Protein AF-A0A9P5ZFC4-F1 (afdb_monomer)

Sequence (197 aa):
MIPSLPQSATPWAADIQNVYQTLNDIYNRANNALTFNAMDAFRMQYHYNNVLQDAIPLLDAVEQHTKAGEVQLIAWLEEVVNSYKLLICQLQDAAATTTGKHSDTAHVQNVEPVTTQHSHRPGRPCKHIDHAFLEEAMKPGRNITIATLARQLGVDRKTIYNYLKKYNLSKEFTAISDEDLDHLVHDFRTKYPESGI

Mean predicted aligned error: 12.99 Å

pLDDT: mean 90.55, std 10.92, range [45.75, 98.19]

Radius of gyration: 29.74 Å; Cα contacts (8 Å, |Δi|>4): 139; chains: 1; bounding box: 57×55×81 Å

Organism: Pleurotus eryngii (NCBI:txid5323)

Solvent-accessible surface area (backbone atoms only — not comparable to full-atom values): 11916 Å² total; per-residue (Å²): 130,75,77,76,84,76,92,58,99,58,83,76,55,69,66,60,55,51,50,50,51,52,46,49,52,54,50,50,55,43,51,47,56,68,67,50,80,78,74,48,35,68,59,30,50,50,42,43,49,47,44,60,67,55,45,49,57,51,51,53,52,51,58,73,70,53,56,96,83,46,60,67,58,55,56,48,49,53,53,39,50,53,49,49,53,53,51,47,52,52,31,50,52,51,24,36,42,60,65,49,77,72,54,66,68,91,76,54,76,82,73,73,53,63,44,78,47,75,81,91,57,97,73,82,66,45,80,42,68,45,63,70,56,53,51,63,56,48,36,80,90,51,90,66,49,65,67,58,51,19,63,75,69,72,48,57,56,66,58,51,51,52,50,30,61,73,70,71,56,69,84,65,74,81,85,71,47,73,68,57,49,51,49,53,53,50,55,48,44,71,76,38,76,84,58,93,122

Structure (mmCIF, N/CA/C/O backbone):
data_AF-A0A9P5ZFC4-F1
#
_entry.id   AF-A0A9P5ZFC4-F1
#
loop_
_atom_site.group_PDB
_atom_site.id
_atom_site.type_symbol
_atom_site.label_atom_id
_atom_site.label_alt_id
_atom_site.label_comp_id
_atom_site.label_asym_id
_atom_site.label_entity_id
_atom_site.label_seq_id
_atom_site.pdbx_PDB_ins_code
_atom_site.Cartn_x
_atom_site.Cartn_y
_atom_site.Cartn_z
_atom_site.occupancy
_atom_site.B_iso_or_equiv
_atom_site.auth_seq_id
_atom_site.auth_comp_id
_atom_site.auth_asym_id
_atom_site.auth_atom_id
_atom_site.pdbx_PDB_model_num
ATOM 1 N N . MET A 1 1 ? -1.391 -0.131 21.078 1.00 87.31 1 MET A N 1
ATOM 2 C CA . MET A 1 1 ? -2.209 -1.077 21.869 1.00 87.31 1 MET A CA 1
ATOM 3 C C . MET A 1 1 ? -3.489 -0.349 22.235 1.00 87.31 1 MET A C 1
ATOM 5 O O . MET A 1 1 ? -3.382 0.834 22.538 1.00 87.31 1 MET A O 1
ATOM 9 N N . ILE A 1 2 ? -4.662 -0.983 22.144 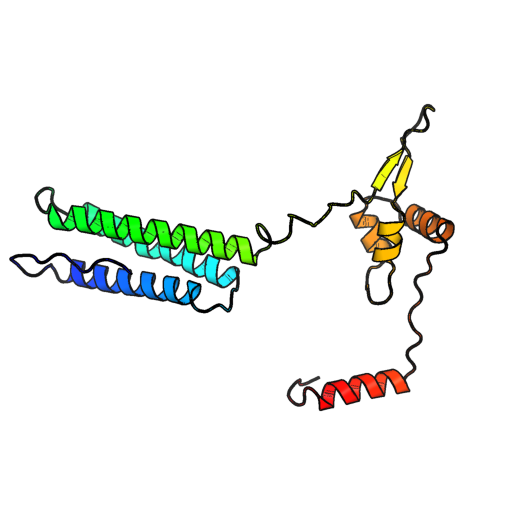1.00 94.62 2 ILE A N 1
ATOM 10 C CA . ILE A 1 2 ? -5.921 -0.320 22.526 1.00 94.62 2 ILE A CA 1
ATOM 11 C C . ILE A 1 2 ? -6.027 -0.191 24.057 1.00 94.62 2 ILE A C 1
ATOM 13 O O . ILE A 1 2 ? -5.475 -1.041 24.764 1.00 94.62 2 ILE A O 1
ATOM 17 N N . PRO A 1 3 ? -6.696 0.849 24.582 1.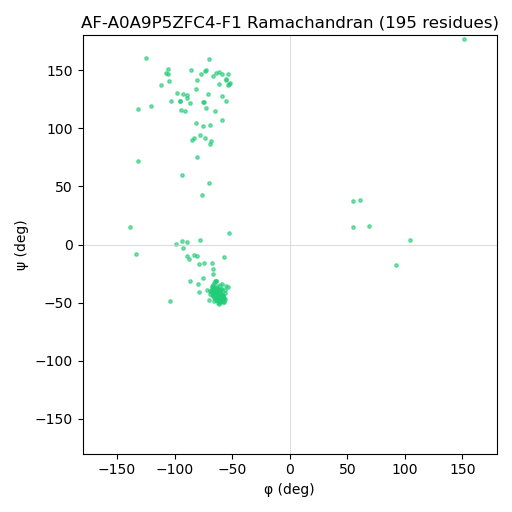00 96.56 3 PRO A N 1
ATOM 18 C CA . PRO A 1 3 ? -6.910 1.000 26.018 1.00 96.56 3 PRO A CA 1
ATOM 19 C C . PRO A 1 3 ? -7.828 -0.099 26.566 1.00 96.56 3 PRO A C 1
ATOM 21 O O . PRO A 1 3 ? -8.783 -0.526 25.910 1.00 96.56 3 PRO A O 1
ATOM 24 N N . SER A 1 4 ? -7.556 -0.537 27.796 1.00 96.44 4 SER A N 1
ATOM 25 C CA . SER A 1 4 ? -8.419 -1.473 28.522 1.00 96.44 4 SER A CA 1
ATOM 26 C C . SER A 1 4 ? -9.808 -0.879 28.751 1.00 96.44 4 SER A C 1
ATOM 28 O O . SER A 1 4 ? -9.939 0.329 28.948 1.00 96.44 4 SER A O 1
ATOM 30 N N . LEU A 1 5 ? -10.834 -1.735 28.789 1.00 95.19 5 LEU A N 1
ATOM 31 C CA . LEU A 1 5 ? -12.191 -1.315 29.146 1.00 95.19 5 LEU A CA 1
ATOM 32 C C . LEU A 1 5 ? -12.204 -0.573 30.500 1.00 95.19 5 LEU A C 1
ATOM 34 O O . LEU A 1 5 ? -11.556 -1.032 31.450 1.00 95.19 5 LEU A O 1
ATOM 38 N N . PRO A 1 6 ? -12.947 0.543 30.618 1.00 95.44 6 PRO A N 1
ATOM 39 C CA . PRO A 1 6 ? -13.028 1.312 31.853 1.00 95.44 6 PRO A CA 1
ATOM 40 C C . PRO A 1 6 ? -13.677 0.488 32.970 1.00 95.44 6 PRO A C 1
ATOM 42 O O . PRO A 1 6 ? -14.553 -0.347 32.728 1.00 95.44 6 PRO A O 1
ATOM 45 N N . GLN A 1 7 ? -13.257 0.728 34.213 1.00 92.94 7 GLN A N 1
ATOM 46 C CA . GLN A 1 7 ? -13.845 0.068 35.378 1.00 92.94 7 GLN A CA 1
ATOM 47 C C . GLN A 1 7 ? -15.242 0.631 35.654 1.00 92.94 7 GLN A C 1
ATOM 49 O O . GLN A 1 7 ? -15.389 1.803 35.990 1.00 92.94 7 GLN A O 1
ATOM 54 N N . SER A 1 8 ? -16.258 -0.219 35.558 1.00 89.88 8 SER A N 1
ATOM 55 C CA . SER A 1 8 ? -17.648 0.109 35.866 1.00 89.88 8 SER A CA 1
ATOM 56 C C . SER A 1 8 ? -18.087 -0.514 37.196 1.00 89.88 8 SER A C 1
ATOM 58 O O . SER A 1 8 ? -17.599 -1.569 37.601 1.00 89.88 8 SER A O 1
ATOM 60 N N . ALA A 1 9 ? -19.040 0.125 37.886 1.00 86.12 9 ALA A N 1
ATOM 61 C CA . ALA A 1 9 ? -19.602 -0.400 39.139 1.00 86.12 9 ALA A CA 1
ATOM 62 C C . ALA A 1 9 ? -20.355 -1.731 38.940 1.00 86.12 9 ALA A C 1
ATOM 64 O O . ALA A 1 9 ? -20.380 -2.582 39.826 1.00 86.12 9 ALA A O 1
ATOM 65 N N . THR A 1 10 ? -20.955 -1.912 37.763 1.00 88.69 10 THR A N 1
ATOM 66 C CA . THR A 1 10 ? -21.576 -3.158 37.307 1.00 88.69 10 THR A CA 1
ATOM 67 C C . THR A 1 10 ? -20.763 -3.726 36.150 1.00 88.69 10 THR A C 1
ATOM 69 O O . THR A 1 10 ? -20.402 -2.944 35.270 1.00 88.69 10 THR A O 1
ATOM 72 N N . PRO A 1 11 ? -20.497 -5.043 36.086 1.00 91.88 11 PRO A N 1
ATOM 73 C CA . PRO A 1 11 ? -19.778 -5.637 34.962 1.00 91.88 11 PRO A CA 1
ATOM 74 C C . PRO A 1 11 ? -20.413 -5.256 33.621 1.00 91.88 11 PRO A C 1
ATOM 76 O O . PRO A 1 11 ? -21.640 -5.258 33.497 1.00 91.88 11 PRO A O 1
ATOM 79 N N . TRP A 1 12 ? -19.585 -4.939 32.624 1.00 93.19 12 TRP A N 1
ATOM 80 C CA . TRP A 1 12 ? -20.062 -4.674 31.267 1.00 93.19 12 TRP A CA 1
ATOM 81 C C . TRP A 1 12 ? -20.818 -5.877 30.707 1.00 93.19 12 TRP A C 1
ATOM 83 O O . TRP A 1 12 ? -20.459 -7.024 30.994 1.00 93.19 12 TRP A O 1
ATOM 93 N N . ALA A 1 13 ? -21.832 -5.610 29.881 1.00 94.31 13 ALA A N 1
ATOM 94 C CA . ALA A 1 13 ? -22.573 -6.648 29.175 1.00 94.31 13 ALA A CA 1
ATOM 95 C C . ALA A 1 13 ? -21.620 -7.558 28.381 1.00 94.31 13 ALA A C 1
ATOM 97 O O . ALA A 1 13 ? -20.600 -7.098 27.860 1.00 94.31 13 ALA A O 1
ATOM 98 N N . ALA A 1 14 ? -21.966 -8.844 28.273 1.00 95.44 14 ALA A N 1
ATOM 99 C CA . ALA A 1 14 ? -21.142 -9.835 27.578 1.00 95.44 14 ALA A CA 1
ATOM 100 C C . ALA A 1 14 ? -20.827 -9.413 26.132 1.00 95.44 14 ALA A C 1
ATOM 102 O O . ALA A 1 14 ? -19.706 -9.602 25.667 1.00 95.44 14 ALA A O 1
ATOM 103 N N . ASP A 1 15 ? -21.775 -8.757 25.461 1.00 95.81 15 ASP A N 1
ATOM 104 C CA . ASP A 1 15 ? -21.602 -8.264 24.094 1.00 95.81 15 ASP A CA 1
ATOM 105 C C . ASP A 1 15 ? -20.476 -7.225 23.992 1.00 95.81 15 ASP A C 1
ATOM 107 O O . ASP A 1 15 ? -19.619 -7.336 23.120 1.00 95.81 15 ASP A O 1
ATOM 111 N N . ILE A 1 16 ? -20.398 -6.273 24.930 1.00 95.31 16 ILE A N 1
ATOM 112 C CA . ILE A 1 16 ? -19.332 -5.255 24.964 1.00 95.31 16 ILE A CA 1
ATOM 113 C C . ILE A 1 16 ? -17.969 -5.915 25.199 1.00 95.31 16 ILE A C 1
ATOM 115 O O . ILE A 1 16 ? -16.979 -5.548 24.566 1.00 95.31 16 ILE A O 1
ATOM 119 N N . GLN A 1 17 ? -17.908 -6.920 26.077 1.00 95.94 17 GLN A N 1
ATOM 120 C CA . GLN A 1 17 ? -16.670 -7.659 26.336 1.00 95.94 17 GLN A CA 1
ATOM 121 C C . GLN A 1 17 ? -16.206 -8.440 25.098 1.00 95.94 17 GLN A C 1
ATOM 123 O O . GLN A 1 17 ? -15.019 -8.422 24.772 1.00 95.94 17 GLN A O 1
ATOM 128 N N . ASN A 1 18 ? -17.135 -9.076 24.381 1.00 97.06 18 ASN A N 1
ATOM 129 C CA . ASN A 1 18 ? -16.846 -9.796 23.141 1.00 97.06 18 ASN A CA 1
ATOM 130 C C . ASN A 1 18 ? -16.370 -8.846 22.033 1.00 97.06 18 ASN A C 1
ATOM 132 O O . ASN A 1 18 ? -15.399 -9.147 21.332 1.00 97.06 18 ASN A O 1
ATOM 136 N N . VAL A 1 19 ? -17.008 -7.678 21.895 1.00 96.88 19 VAL A N 1
ATOM 137 C CA . VAL A 1 19 ? -16.577 -6.649 20.939 1.00 96.88 19 VAL A CA 1
ATOM 138 C C . VAL A 1 19 ? -15.182 -6.141 21.292 1.00 96.88 19 VAL A C 1
ATOM 140 O O . VAL A 1 19 ? -14.325 -6.075 20.415 1.00 96.88 19 VAL A O 1
ATOM 143 N N . TYR A 1 20 ? -14.907 -5.868 22.570 1.00 97.25 20 TYR A N 1
ATOM 144 C CA . TYR A 1 20 ? -13.573 -5.478 23.024 1.00 97.25 20 TYR A CA 1
ATOM 145 C C . TYR A 1 20 ? -12.503 -6.514 22.664 1.00 97.25 20 TYR A C 1
ATOM 147 O O . TYR A 1 20 ? -11.467 -6.148 22.112 1.00 97.25 20 TYR A O 1
ATOM 155 N N . GLN A 1 21 ? -12.748 -7.800 22.935 1.00 97.44 21 GLN A N 1
ATOM 156 C CA . GLN A 1 21 ? -11.809 -8.870 22.581 1.00 97.44 21 GLN A CA 1
ATOM 157 C C . GLN A 1 21 ? -11.572 -8.924 21.068 1.00 97.44 21 GLN A C 1
ATOM 159 O O . GLN A 1 21 ? -10.426 -8.937 20.625 1.00 97.44 21 GLN A O 1
ATOM 164 N N . THR A 1 22 ? -12.644 -8.848 20.279 1.00 97.75 22 THR A N 1
ATOM 165 C CA . THR A 1 22 ? -12.567 -8.865 18.811 1.00 97.75 22 THR A CA 1
ATOM 166 C C . THR A 1 22 ? -11.761 -7.679 18.277 1.00 97.75 22 THR A C 1
ATOM 168 O O . THR A 1 22 ? -10.866 -7.852 17.447 1.00 97.75 22 THR A O 1
ATOM 171 N N . LEU A 1 23 ? -12.017 -6.472 18.791 1.00 97.88 23 LEU A N 1
ATOM 172 C CA . LEU A 1 23 ? -11.255 -5.272 18.452 1.00 97.88 23 LEU A CA 1
ATOM 173 C C . LEU A 1 23 ? -9.791 -5.397 18.884 1.00 97.88 23 LEU A C 1
ATOM 175 O O . LEU A 1 23 ? -8.898 -5.004 18.139 1.00 97.88 23 LEU A O 1
ATOM 179 N N . ASN A 1 24 ? -9.510 -5.956 20.058 1.00 97.69 24 ASN A N 1
ATOM 180 C CA . ASN A 1 24 ? -8.137 -6.167 20.500 1.00 97.69 24 ASN A CA 1
ATOM 181 C C . ASN A 1 24 ? -7.392 -7.125 19.556 1.00 97.69 24 ASN A C 1
ATOM 183 O O . ASN A 1 24 ? -6.257 -6.858 19.163 1.00 97.69 24 ASN A O 1
ATOM 187 N N . ASP A 1 25 ? -8.042 -8.206 19.132 1.00 97.44 25 ASP A N 1
ATOM 188 C CA . ASP A 1 25 ? -7.455 -9.206 18.241 1.00 97.44 25 ASP A CA 1
ATOM 189 C C . ASP A 1 25 ? -7.211 -8.668 16.828 1.00 97.44 25 ASP A C 1
ATOM 191 O O . ASP A 1 25 ? -6.178 -8.963 16.219 1.00 97.44 25 ASP A O 1
ATOM 195 N N . ILE A 1 26 ? -8.130 -7.863 16.281 1.00 97.75 26 ILE A N 1
ATOM 196 C CA . ILE A 1 26 ? -7.924 -7.179 14.994 1.00 97.75 26 ILE A CA 1
ATOM 197 C C . ILE A 1 26 ? -6.735 -6.219 15.103 1.00 97.75 26 ILE A C 1
ATOM 199 O O . ILE A 1 26 ? -5.803 -6.303 14.296 1.00 97.75 26 ILE A O 1
ATOM 203 N N . TYR A 1 27 ? -6.722 -5.371 16.137 1.00 98.06 27 TYR A N 1
ATOM 204 C CA . TYR A 1 27 ? -5.648 -4.409 16.364 1.00 98.06 27 TYR A CA 1
ATOM 205 C C . TYR A 1 27 ? -4.289 -5.101 16.495 1.00 98.06 27 TYR A C 1
ATOM 207 O O . TYR A 1 27 ? -3.334 -4.727 15.818 1.00 98.06 27 TYR A O 1
ATOM 215 N N . ASN A 1 28 ? -4.190 -6.142 17.326 1.00 96.94 28 ASN A N 1
ATOM 216 C CA . ASN A 1 28 ? -2.932 -6.844 17.567 1.00 96.94 28 ASN A CA 1
ATOM 217 C C . ASN A 1 28 ? -2.435 -7.570 16.316 1.00 96.94 28 ASN A C 1
ATOM 219 O O . ASN A 1 28 ? -1.242 -7.526 16.033 1.00 96.94 28 ASN A O 1
ATOM 223 N N . ARG A 1 29 ? -3.319 -8.188 15.520 1.00 96.12 29 ARG A N 1
ATOM 224 C CA . ARG A 1 29 ? -2.924 -8.822 14.248 1.00 96.12 29 ARG A CA 1
ATOM 225 C C . ARG A 1 29 ? -2.368 -7.806 13.252 1.00 96.12 29 ARG A C 1
ATOM 227 O O . ARG A 1 29 ? -1.322 -8.061 12.658 1.00 9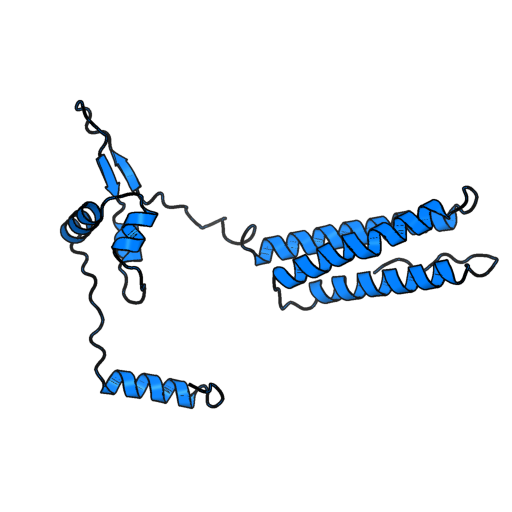6.12 29 ARG A O 1
ATOM 234 N N . ALA A 1 30 ? -3.033 -6.665 13.098 1.00 95.94 30 ALA A N 1
ATOM 235 C CA . ALA A 1 30 ? -2.585 -5.592 12.216 1.00 95.94 30 ALA A CA 1
ATOM 236 C C . ALA A 1 30 ? -1.284 -4.933 12.713 1.00 95.94 30 ALA A C 1
ATOM 238 O O . ALA A 1 30 ? -0.352 -4.739 11.936 1.00 95.94 30 ALA A O 1
ATOM 239 N N . ASN A 1 31 ? -1.172 -4.667 14.015 1.00 96.19 31 ASN A N 1
ATOM 240 C CA . ASN A 1 31 ? 0.036 -4.110 14.620 1.00 96.19 31 ASN A CA 1
ATOM 241 C C . ASN A 1 31 ? 1.223 -5.083 14.536 1.00 96.19 31 ASN A C 1
ATOM 243 O O . ASN A 1 31 ? 2.341 -4.672 14.246 1.00 96.19 31 ASN A O 1
ATOM 247 N N . ASN A 1 32 ? 0.988 -6.383 14.724 1.00 95.06 32 ASN A N 1
ATOM 248 C CA . ASN A 1 32 ? 2.018 -7.399 14.523 1.00 95.06 32 ASN A CA 1
ATOM 249 C C . ASN A 1 32 ? 2.469 -7.447 13.058 1.00 95.06 32 ASN A C 1
ATOM 251 O O . ASN A 1 32 ? 3.655 -7.587 12.786 1.00 95.06 32 ASN A O 1
ATOM 255 N N . ALA A 1 33 ? 1.555 -7.294 12.096 1.00 93.56 33 ALA A N 1
ATOM 256 C CA . ALA A 1 33 ? 1.949 -7.208 10.693 1.00 93.56 33 ALA A CA 1
ATOM 257 C C . ALA A 1 33 ? 2.896 -6.023 10.435 1.00 93.56 33 ALA A C 1
ATOM 259 O O . ALA A 1 33 ? 3.868 -6.193 9.708 1.00 93.56 33 ALA A O 1
ATOM 260 N N . LEU A 1 34 ? 2.673 -4.872 11.080 1.00 93.25 34 LEU A N 1
ATOM 261 C CA . LEU A 1 34 ? 3.581 -3.722 10.995 1.00 93.25 34 LEU A CA 1
ATOM 262 C C . LEU A 1 34 ? 4.962 -3.987 11.612 1.00 93.25 34 LEU A C 1
ATOM 264 O O . LEU A 1 34 ? 5.961 -3.499 11.089 1.00 93.25 34 LEU A O 1
ATOM 268 N N . THR A 1 35 ? 5.042 -4.733 12.719 1.00 92.31 35 THR A N 1
ATOM 269 C CA . THR A 1 35 ? 6.319 -4.979 13.413 1.00 92.31 35 THR A CA 1
ATOM 270 C C . THR A 1 35 ? 7.166 -6.062 12.749 1.00 92.31 35 THR A C 1
ATOM 272 O O . THR A 1 35 ? 8.396 -5.967 12.745 1.00 92.31 35 THR A O 1
ATOM 275 N N . PHE A 1 36 ? 6.547 -7.093 12.167 1.00 87.94 36 PHE A N 1
ATOM 276 C CA . PHE A 1 36 ? 7.268 -8.138 11.446 1.00 87.94 36 PHE A CA 1
ATOM 277 C C . PHE A 1 36 ? 7.662 -7.633 10.051 1.00 87.94 36 PHE A C 1
ATOM 279 O O . PHE A 1 36 ? 6.907 -7.750 9.094 1.00 87.94 36 PHE A O 1
ATOM 286 N N . ASN A 1 37 ? 8.887 -7.105 9.966 1.00 63.97 37 ASN A N 1
ATOM 287 C CA . ASN A 1 37 ? 9.561 -6.410 8.853 1.00 63.97 37 ASN A CA 1
ATOM 288 C C . ASN A 1 37 ? 9.600 -7.123 7.470 1.00 63.97 37 ASN A C 1
ATOM 290 O O . ASN A 1 37 ? 10.300 -6.681 6.562 1.00 63.97 37 ASN A O 1
ATOM 294 N N . ALA A 1 38 ? 8.874 -8.227 7.274 1.00 65.31 38 ALA A N 1
ATOM 295 C CA . ALA A 1 38 ? 8.630 -8.832 5.966 1.00 65.31 38 ALA A CA 1
ATOM 296 C C . ALA A 1 38 ? 7.494 -8.062 5.269 1.00 65.31 38 ALA A C 1
ATOM 298 O O . ALA A 1 38 ? 6.336 -8.486 5.244 1.00 65.31 38 ALA A O 1
ATOM 299 N N . MET A 1 39 ? 7.841 -6.871 4.783 1.00 66.25 39 MET A N 1
ATOM 300 C CA . MET A 1 39 ? 6.915 -5.909 4.197 1.00 66.25 39 MET A CA 1
ATOM 301 C C . MET A 1 39 ? 6.453 -6.357 2.809 1.00 66.25 39 MET A C 1
ATOM 303 O O . MET A 1 39 ? 7.088 -6.053 1.804 1.00 66.25 39 MET A O 1
ATOM 307 N N . ASP A 1 40 ? 5.339 -7.084 2.756 1.00 86.56 40 ASP A N 1
ATOM 308 C CA . ASP A 1 40 ? 4.548 -7.240 1.535 1.00 86.56 40 ASP A CA 1
ATOM 309 C C . ASP A 1 40 ? 3.416 -6.202 1.527 1.00 86.56 40 ASP A C 1
ATOM 311 O O . ASP A 1 40 ? 2.583 -6.149 2.439 1.00 86.56 40 ASP A O 1
ATOM 315 N N . ALA A 1 41 ? 3.376 -5.385 0.475 1.00 87.94 41 ALA A N 1
ATOM 316 C CA . ALA A 1 41 ? 2.362 -4.361 0.265 1.00 87.94 41 ALA A CA 1
ATOM 317 C C . ALA A 1 41 ? 0.947 -4.947 0.271 1.00 87.94 41 ALA A C 1
ATOM 319 O O . ALA A 1 41 ? 0.029 -4.344 0.831 1.00 87.94 41 ALA A O 1
ATOM 320 N N . PHE A 1 42 ? 0.765 -6.132 -0.320 1.00 89.88 42 PHE A N 1
ATOM 321 C CA . PHE A 1 42 ? -0.544 -6.779 -0.375 1.00 89.88 42 PHE A CA 1
ATOM 322 C C . PHE A 1 42 ? -1.029 -7.172 1.015 1.00 89.88 42 PHE A C 1
ATOM 324 O O . PHE A 1 42 ? -2.209 -7.011 1.329 1.00 89.88 42 PHE A O 1
ATOM 331 N N . ARG A 1 43 ? -0.116 -7.617 1.880 1.00 91.75 43 ARG A N 1
ATOM 332 C CA . ARG A 1 43 ? -0.431 -7.938 3.270 1.00 91.75 43 ARG A CA 1
ATOM 333 C C . ARG A 1 43 ? -0.825 -6.695 4.070 1.00 91.75 43 ARG A C 1
ATOM 335 O O . ARG A 1 43 ? -1.802 -6.753 4.815 1.00 91.75 43 ARG A O 1
ATOM 342 N N . MET A 1 44 ? -0.126 -5.570 3.894 1.00 94.12 44 MET A N 1
ATOM 343 C CA . MET A 1 44 ? -0.509 -4.306 4.545 1.00 94.12 44 MET A CA 1
ATOM 344 C C . MET A 1 44 ? -1.881 -3.829 4.070 1.00 94.12 44 MET A C 1
ATOM 346 O O . MET A 1 44 ? -2.727 -3.476 4.890 1.00 94.12 44 MET A O 1
ATOM 350 N N . GLN A 1 45 ? -2.144 -3.917 2.764 1.00 93.25 45 GLN A N 1
ATOM 351 C CA . GLN A 1 45 ? -3.446 -3.579 2.194 1.00 93.25 45 GLN A CA 1
ATOM 352 C C . GLN A 1 45 ? -4.561 -4.495 2.719 1.00 93.25 45 GLN A C 1
ATOM 354 O O . GLN A 1 45 ? -5.663 -4.026 3.000 1.00 93.25 45 GLN A O 1
ATOM 359 N N . TYR A 1 46 ? -4.285 -5.791 2.882 1.00 95.06 46 TYR A N 1
ATOM 360 C CA . TYR A 1 46 ? -5.225 -6.739 3.474 1.00 95.06 46 TYR A CA 1
ATOM 361 C C . TYR A 1 46 ? -5.593 -6.345 4.909 1.00 95.06 46 TYR A C 1
ATOM 363 O O . TYR A 1 46 ? -6.776 -6.262 5.231 1.00 95.06 46 TYR A O 1
ATOM 371 N N . HIS A 1 47 ? -4.604 -6.049 5.759 1.00 95.88 47 HIS A N 1
ATOM 372 C CA . HIS A 1 47 ? -4.865 -5.637 7.141 1.00 95.88 47 HIS A CA 1
ATOM 373 C C . HIS A 1 47 ? -5.569 -4.279 7.223 1.00 95.88 47 HIS A C 1
ATOM 375 O O . HIS A 1 47 ? -6.476 -4.126 8.035 1.00 95.88 47 HIS A O 1
ATOM 381 N N . TYR A 1 48 ? -5.218 -3.328 6.355 1.00 95.75 48 TYR A N 1
ATOM 382 C CA . TYR A 1 48 ? -5.929 -2.055 6.222 1.00 95.75 48 TYR A CA 1
ATOM 383 C C . TYR A 1 48 ? -7.416 -2.274 5.901 1.00 95.75 48 TYR A C 1
ATOM 385 O O . TYR A 1 48 ? -8.288 -1.744 6.589 1.00 95.75 48 TYR A O 1
ATOM 393 N N . ASN A 1 49 ? -7.713 -3.112 4.903 1.00 95.81 49 ASN A N 1
ATOM 394 C CA . ASN A 1 49 ? -9.090 -3.419 4.518 1.00 95.81 49 ASN A CA 1
ATOM 395 C C . ASN A 1 49 ? -9.840 -4.160 5.632 1.00 95.81 49 ASN A C 1
ATOM 397 O O . ASN A 1 49 ? -10.990 -3.831 5.898 1.00 95.81 49 ASN A O 1
ATOM 401 N N . ASN A 1 50 ? -9.190 -5.118 6.302 1.00 96.38 50 ASN A N 1
ATOM 402 C CA . ASN A 1 50 ? -9.779 -5.847 7.424 1.00 96.38 50 ASN A CA 1
ATOM 403 C C . ASN A 1 50 ? -10.163 -4.890 8.565 1.00 96.38 50 ASN A C 1
ATOM 405 O O . ASN A 1 50 ? -11.283 -4.938 9.055 1.00 96.38 50 ASN A O 1
ATOM 409 N N . VAL A 1 51 ? -9.287 -3.946 8.923 1.00 97.19 51 VAL A N 1
ATOM 410 C CA . VAL A 1 51 ? -9.599 -2.929 9.936 1.00 97.19 51 VAL A CA 1
ATOM 411 C C . VAL A 1 51 ? -10.815 -2.087 9.529 1.00 97.19 51 VAL A C 1
ATOM 413 O O . VAL A 1 51 ? -11.713 -1.883 10.344 1.00 97.19 51 VAL A O 1
ATOM 416 N N . LEU A 1 52 ? -10.881 -1.623 8.278 1.00 96.81 52 LEU A N 1
ATOM 417 C CA . LEU A 1 52 ? -12.005 -0.806 7.810 1.00 96.81 52 LEU A CA 1
ATOM 418 C C . LEU A 1 52 ? -13.331 -1.569 7.742 1.00 96.81 52 LEU A C 1
ATOM 420 O O . LEU A 1 52 ? -14.375 -0.986 8.020 1.00 96.81 52 LEU A O 1
ATOM 424 N N . GLN A 1 53 ? -13.299 -2.840 7.346 1.00 97.12 53 GLN A N 1
ATOM 425 C CA . GLN A 1 53 ? -14.502 -3.645 7.137 1.00 97.12 53 GLN A CA 1
ATOM 426 C C . GLN A 1 53 ? -15.000 -4.320 8.415 1.00 97.12 53 GLN A C 1
ATOM 428 O O . GLN A 1 53 ? -16.207 -4.473 8.567 1.00 97.12 53 GLN A O 1
ATOM 433 N N . ASP A 1 54 ? -14.101 -4.680 9.332 1.00 97.38 54 ASP A N 1
ATOM 434 C CA . ASP A 1 54 ? -14.454 -5.449 10.526 1.00 97.38 54 ASP A CA 1
ATOM 435 C C . ASP A 1 54 ? -14.494 -4.558 11.776 1.00 97.38 54 ASP A C 1
ATOM 437 O O . ASP A 1 54 ? -15.468 -4.582 12.524 1.00 97.38 54 ASP A O 1
ATOM 441 N N . ALA A 1 55 ? -13.467 -3.734 12.018 1.00 97.44 55 ALA A N 1
ATOM 442 C CA . ALA A 1 55 ? -13.371 -2.976 13.270 1.00 97.44 55 ALA A CA 1
ATOM 443 C C . ALA A 1 55 ? -14.271 -1.732 13.295 1.00 97.44 55 ALA A C 1
ATOM 445 O O . ALA A 1 55 ? -14.895 -1.455 14.319 1.00 97.44 55 ALA A O 1
ATOM 446 N N . ILE A 1 56 ? -14.363 -0.986 12.187 1.00 96.12 56 ILE A N 1
ATOM 447 C CA . ILE A 1 56 ? -15.158 0.255 12.144 1.00 96.12 56 ILE A CA 1
ATOM 448 C C . ILE A 1 56 ? -16.656 -0.012 12.361 1.00 96.12 56 ILE A C 1
ATOM 450 O O . ILE A 1 56 ? -17.236 0.668 13.208 1.00 96.12 56 ILE A O 1
ATOM 454 N N . PRO A 1 57 ? -17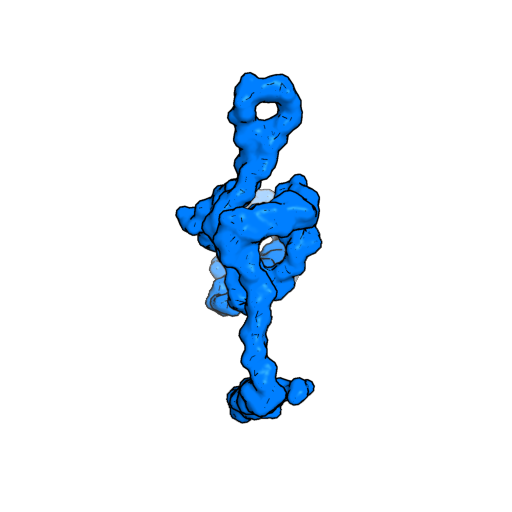.293 -1.010 11.713 1.00 98.19 57 PRO A N 1
ATOM 455 C CA . PRO A 1 57 ? -18.702 -1.302 11.979 1.00 98.19 57 PRO A CA 1
ATOM 456 C C . PRO A 1 57 ? -18.965 -1.782 13.407 1.00 98.19 57 PRO A C 1
ATOM 458 O O . PRO A 1 57 ? -20.023 -1.495 13.958 1.00 98.19 57 PRO A O 1
ATOM 461 N N . LEU A 1 58 ? -18.013 -2.487 14.031 1.00 97.88 58 LEU A N 1
ATOM 462 C CA . LEU A 1 58 ? -18.134 -2.871 15.438 1.00 97.88 58 LEU A CA 1
ATOM 463 C C . LEU A 1 58 ? -18.102 -1.647 16.357 1.00 97.88 58 LEU A C 1
ATOM 465 O O . LEU A 1 58 ? -18.912 -1.572 17.275 1.00 97.88 58 LEU A O 1
ATOM 469 N N . LEU A 1 59 ? -17.207 -0.687 16.104 1.00 97.06 59 LEU A N 1
ATOM 470 C CA . LEU A 1 59 ? -17.137 0.562 16.869 1.00 97.06 59 LEU A CA 1
ATOM 471 C C . LEU A 1 59 ? -18.419 1.392 16.726 1.00 97.06 59 LEU A C 1
ATOM 473 O O . LEU A 1 59 ? -18.966 1.817 17.740 1.00 97.06 59 LEU A O 1
ATOM 477 N N . ASP A 1 60 ? -18.931 1.538 15.502 1.00 96.81 60 ASP A N 1
ATOM 478 C CA . ASP A 1 60 ? -20.211 2.207 15.220 1.00 96.81 60 ASP A CA 1
ATOM 479 C C . ASP A 1 60 ? -21.382 1.494 15.920 1.00 96.81 60 ASP A C 1
ATOM 481 O O . ASP A 1 60 ? -22.224 2.123 16.560 1.00 96.81 60 ASP A O 1
ATOM 485 N N . ALA A 1 61 ? -21.397 0.157 15.911 1.00 96.62 61 ALA A N 1
ATOM 486 C CA . ALA A 1 61 ? -22.404 -0.605 16.639 1.00 96.62 61 ALA A CA 1
ATOM 487 C C . ALA A 1 61 ? -22.342 -0.347 18.155 1.00 96.62 61 ALA A C 1
ATOM 489 O O . ALA A 1 61 ? -23.392 -0.164 18.771 1.00 96.62 61 ALA A O 1
ATOM 490 N N . VAL A 1 62 ? -21.155 -0.299 18.776 1.00 95.88 62 VAL A N 1
ATOM 491 C CA . VAL A 1 62 ? -21.051 0.026 20.213 1.00 95.88 62 VAL A CA 1
ATOM 492 C C . VAL A 1 62 ? -21.503 1.459 20.481 1.00 95.88 62 VAL A C 1
ATOM 494 O O . VAL A 1 62 ? -22.251 1.683 21.432 1.00 95.88 62 VAL A O 1
ATOM 497 N N . GLU A 1 63 ? -21.114 2.413 19.636 1.00 95.81 63 GLU A N 1
ATOM 498 C CA . GLU A 1 63 ? -21.531 3.812 19.747 1.00 95.81 63 GLU A CA 1
ATOM 499 C C . GLU A 1 63 ? -23.063 3.942 19.727 1.00 95.81 63 GLU A C 1
ATOM 501 O O . GLU A 1 63 ? -23.639 4.561 20.620 1.00 95.81 63 GLU A O 1
ATOM 506 N N . GLN A 1 64 ? -23.742 3.261 18.799 1.00 94.62 64 GLN A N 1
ATOM 507 C CA . GLN A 1 64 ? -25.207 3.278 18.687 1.00 94.62 64 GLN A CA 1
ATOM 508 C C . GLN A 1 64 ? -25.932 2.658 19.892 1.00 94.62 64 GLN A C 1
ATOM 510 O O . GLN A 1 64 ? -27.044 3.073 20.225 1.00 94.62 64 GLN A O 1
ATOM 515 N N . HIS A 1 65 ? -25.329 1.665 20.551 1.00 92.25 65 HIS A N 1
ATOM 516 C CA . HIS A 1 65 ? -25.907 1.022 21.738 1.00 92.25 65 HIS A CA 1
ATOM 517 C C . HIS A 1 65 ? -25.544 1.738 23.046 1.00 92.25 65 HIS A C 1
ATOM 519 O O . HIS A 1 65 ? -26.154 1.468 24.086 1.00 92.25 65 HIS A O 1
ATOM 525 N N . THR A 1 66 ? -24.579 2.660 23.006 1.00 92.69 66 THR A N 1
ATOM 526 C CA . THR A 1 66 ? -24.133 3.408 24.180 1.00 92.69 66 THR A CA 1
ATOM 527 C C . THR A 1 66 ? -25.177 4.455 24.555 1.00 92.69 66 THR A C 1
ATOM 529 O O . THR A 1 66 ? -25.559 5.321 23.769 1.00 92.69 66 THR A O 1
ATOM 532 N N . LYS A 1 67 ? -25.667 4.394 25.795 1.00 88.19 67 LYS A N 1
ATOM 533 C CA . LYS A 1 67 ? -26.635 5.373 26.304 1.00 88.19 67 LYS A CA 1
ATOM 534 C C . LYS A 1 67 ? -25.917 6.672 26.663 1.00 88.19 67 LYS A C 1
ATOM 536 O O . LYS A 1 67 ? -24.829 6.644 27.227 1.00 88.19 67 LYS A O 1
ATOM 541 N N . ALA A 1 68 ? -26.589 7.812 26.487 1.00 83.56 68 ALA A N 1
ATOM 542 C CA . ALA A 1 68 ? -26.050 9.147 26.796 1.00 83.56 68 ALA A CA 1
ATOM 543 C C . ALA A 1 68 ? -25.570 9.353 28.257 1.00 83.56 68 ALA A C 1
ATOM 545 O O . ALA A 1 68 ? -24.933 10.358 28.557 1.00 83.56 68 ALA A O 1
ATOM 546 N N . GLY A 1 69 ? -25.868 8.427 29.176 1.00 83.94 69 GLY A N 1
ATOM 547 C CA . GLY A 1 69 ? -25.389 8.454 30.564 1.00 83.94 69 GLY A CA 1
ATOM 548 C C . GLY A 1 69 ? -24.050 7.743 30.807 1.00 83.94 69 GLY A C 1
ATOM 549 O O . GLY A 1 69 ? -23.485 7.882 31.889 1.00 83.94 69 GLY A O 1
ATOM 550 N N . GLU A 1 70 ? -23.523 6.991 29.840 1.00 90.62 70 GLU A N 1
ATOM 551 C CA . GLU A 1 70 ? -22.317 6.165 29.998 1.00 90.62 70 GLU A CA 1
ATOM 552 C C . GLU A 1 70 ? -21.052 6.914 29.551 1.00 90.62 70 GLU A C 1
ATOM 554 O O . GLU A 1 70 ? -20.317 6.485 28.665 1.00 90.62 70 GLU A O 1
ATOM 559 N N . VAL A 1 71 ? -20.776 8.053 30.195 1.00 93.31 71 VAL A N 1
ATOM 560 C CA . VAL A 1 71 ? -19.681 8.978 29.827 1.00 93.31 71 VAL A CA 1
ATOM 561 C C . VAL A 1 71 ? -18.315 8.283 29.732 1.00 93.31 71 VAL A C 1
ATOM 563 O O . VAL A 1 71 ? -17.518 8.596 28.853 1.00 93.31 71 VAL A O 1
ATOM 566 N N . GLN A 1 72 ? -18.046 7.312 30.610 1.00 94.25 72 GLN A N 1
ATOM 567 C CA . GLN A 1 72 ? -16.784 6.566 30.603 1.00 94.25 72 GLN A CA 1
ATOM 568 C C . GLN A 1 72 ? -16.625 5.677 29.363 1.00 94.25 72 GLN A C 1
ATOM 570 O O . GLN A 1 72 ? -15.514 5.542 28.859 1.00 94.25 72 GLN A O 1
ATOM 575 N N . LEU A 1 73 ? -17.718 5.081 28.871 1.00 93.94 73 LEU A N 1
ATOM 576 C CA . LEU A 1 73 ? -17.682 4.229 27.683 1.00 93.94 73 LEU A CA 1
ATOM 577 C C . LEU A 1 73 ? -17.474 5.068 26.421 1.00 93.94 73 LEU A C 1
ATOM 579 O O . LEU A 1 73 ? -16.687 4.684 25.564 1.00 93.94 73 LEU A O 1
ATOM 583 N N . ILE A 1 74 ? -18.111 6.241 26.353 1.00 94.69 74 ILE A N 1
ATOM 584 C CA . ILE A 1 74 ? -17.928 7.202 25.256 1.00 94.69 74 ILE A CA 1
ATOM 585 C C . ILE A 1 74 ? -16.466 7.661 25.187 1.00 94.69 74 ILE A C 1
ATOM 587 O O . ILE A 1 74 ? -15.845 7.567 24.133 1.00 94.69 74 ILE A O 1
ATOM 591 N N . ALA A 1 75 ? -15.885 8.079 26.317 1.00 95.88 75 ALA A N 1
ATOM 592 C CA . ALA A 1 75 ? -14.480 8.490 26.365 1.00 95.88 75 ALA A CA 1
ATOM 593 C C . ALA A 1 75 ? -13.530 7.351 25.946 1.00 95.88 75 ALA A C 1
ATOM 595 O O . ALA A 1 75 ? -12.587 7.563 25.186 1.00 95.88 75 ALA A O 1
ATOM 596 N N . TRP A 1 76 ? -13.807 6.121 26.390 1.00 96.56 76 TRP A N 1
ATOM 597 C CA . TRP A 1 76 ? -13.043 4.949 25.970 1.00 96.56 76 TRP A CA 1
ATOM 598 C C . TRP A 1 76 ? -13.163 4.681 24.460 1.00 96.56 76 TRP A C 1
ATOM 600 O O . TRP A 1 76 ? -12.152 4.422 23.808 1.00 96.56 76 TRP A O 1
ATOM 610 N N . LEU A 1 77 ? -14.365 4.791 23.879 1.00 97.06 77 LEU A N 1
ATOM 611 C CA . LEU A 1 77 ? -14.575 4.639 22.435 1.00 97.06 77 LEU A CA 1
ATOM 612 C C . LEU A 1 77 ? -13.755 5.657 21.636 1.00 97.06 77 LEU A C 1
ATOM 614 O O . LEU A 1 77 ? -13.104 5.276 20.664 1.00 97.06 77 LEU A O 1
ATOM 618 N N . GLU A 1 78 ? -13.716 6.920 22.065 1.00 96.88 78 GLU A N 1
ATOM 619 C CA . GLU A 1 78 ? -12.903 7.958 21.419 1.00 96.88 78 GLU A CA 1
ATOM 620 C C . GLU A 1 78 ? -11.405 7.604 21.423 1.00 96.88 78 GLU A C 1
ATOM 622 O O . GLU A 1 78 ? -10.718 7.745 20.405 1.00 96.88 78 GLU A O 1
ATOM 627 N N . GLU A 1 79 ?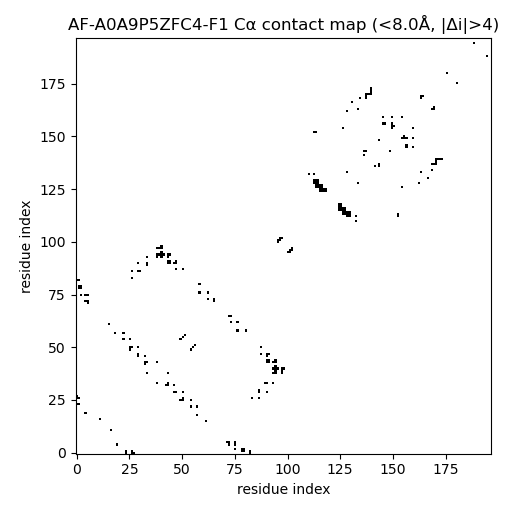 -10.877 7.095 22.539 1.00 97.75 79 GLU A N 1
ATOM 628 C CA . GLU A 1 79 ? -9.481 6.650 22.626 1.00 97.75 79 GLU A CA 1
ATOM 629 C C . GLU A 1 79 ? -9.188 5.441 21.721 1.00 97.75 79 GLU A C 1
ATOM 631 O O . GLU A 1 79 ? -8.138 5.379 21.064 1.00 97.75 79 GLU A O 1
ATOM 636 N N . VAL A 1 80 ? -10.120 4.487 21.640 1.00 97.81 80 VAL A N 1
ATOM 637 C CA . VAL A 1 80 ? -10.004 3.329 20.743 1.00 97.81 80 VAL A CA 1
ATOM 638 C C . VAL A 1 80 ? -10.023 3.780 19.284 1.00 97.81 80 VAL A C 1
ATOM 640 O O . VAL A 1 80 ? -9.147 3.376 18.517 1.00 97.81 80 VAL A O 1
ATOM 643 N N . VAL A 1 81 ? -10.949 4.663 18.900 1.00 97.69 81 VAL A N 1
ATOM 644 C CA . VAL A 1 81 ? -11.026 5.236 17.546 1.00 97.69 81 VAL A CA 1
ATOM 645 C C . VAL A 1 81 ? -9.723 5.948 17.187 1.00 97.69 81 VAL A C 1
ATOM 647 O O . VAL A 1 81 ? -9.186 5.736 16.099 1.00 97.69 81 VAL A O 1
ATOM 650 N N . ASN A 1 82 ? -9.152 6.730 18.105 1.00 97.50 82 ASN A N 1
ATOM 651 C CA . ASN A 1 82 ? -7.861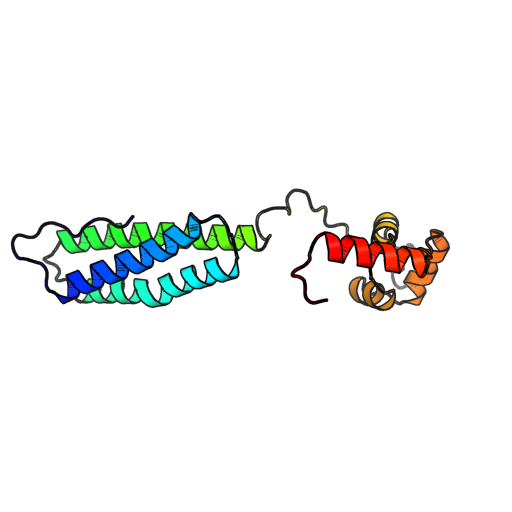 7.388 17.890 1.00 97.50 82 ASN A CA 1
ATOM 652 C C . ASN A 1 82 ? -6.715 6.382 17.695 1.00 97.50 82 ASN A C 1
ATOM 654 O O . ASN A 1 82 ? -5.873 6.562 16.809 1.00 97.50 82 ASN A O 1
ATOM 658 N N . SER A 1 83 ? -6.709 5.294 18.467 1.00 97.69 83 SER A N 1
ATOM 659 C CA . SER A 1 83 ? -5.729 4.211 18.320 1.00 97.69 83 SER A CA 1
ATOM 660 C C . SER A 1 83 ? -5.837 3.527 16.953 1.00 97.69 83 SER A C 1
ATOM 662 O O . SER A 1 83 ? -4.820 3.254 16.311 1.00 97.69 83 SER A O 1
ATOM 664 N N . TYR A 1 84 ? -7.061 3.287 16.482 1.00 97.75 84 TYR A N 1
ATOM 665 C CA . TYR A 1 84 ? -7.330 2.710 15.167 1.00 97.75 84 TYR A CA 1
ATOM 666 C C . TYR A 1 84 ? -6.989 3.661 14.023 1.00 97.75 84 TYR A C 1
ATOM 668 O O . TYR A 1 84 ? -6.387 3.238 13.041 1.00 97.75 84 TYR A O 1
ATOM 676 N N . LYS A 1 85 ? -7.290 4.954 14.164 1.00 97.44 85 LYS A N 1
ATOM 677 C CA . LYS A 1 85 ? -6.901 5.984 13.196 1.00 97.44 85 LYS A CA 1
ATOM 678 C C . LYS A 1 85 ? -5.389 5.994 12.977 1.00 97.44 85 LYS A C 1
ATOM 680 O O . LYS A 1 85 ? -4.943 5.990 11.833 1.00 97.44 85 LYS A O 1
ATOM 685 N N . LEU A 1 86 ? -4.605 5.962 14.058 1.00 97.19 86 LEU A N 1
ATOM 686 C CA . LEU A 1 86 ? -3.145 5.901 13.970 1.00 97.19 86 LEU A CA 1
ATOM 687 C C . LEU A 1 86 ? -2.675 4.629 13.250 1.00 97.19 86 LEU A C 1
ATOM 689 O O . LEU A 1 86 ? -1.842 4.711 12.350 1.00 97.19 86 LEU A O 1
ATOM 693 N N . LEU A 1 87 ? -3.236 3.474 13.614 1.00 96.88 87 LEU A N 1
ATOM 694 C CA . LEU A 1 87 ? -2.907 2.188 12.999 1.00 96.88 87 LEU A CA 1
ATOM 695 C C . LEU A 1 87 ? -3.214 2.173 11.491 1.00 96.88 87 LEU A C 1
ATOM 697 O O . LEU A 1 87 ? -2.399 1.699 10.702 1.00 96.88 87 LEU A O 1
ATOM 701 N N . ILE A 1 88 ? -4.362 2.718 11.080 1.00 97.12 88 ILE A N 1
ATOM 702 C CA . ILE A 1 88 ? -4.761 2.833 9.671 1.00 97.12 88 ILE A CA 1
ATOM 703 C C . ILE A 1 88 ? -3.751 3.685 8.894 1.00 97.12 88 ILE A C 1
ATOM 705 O O . ILE A 1 88 ? -3.305 3.258 7.829 1.00 97.12 88 ILE A O 1
ATOM 709 N N . CYS A 1 89 ? -3.349 4.844 9.433 1.00 96.19 89 CYS A N 1
ATOM 710 C CA . CYS A 1 89 ? -2.320 5.680 8.808 1.00 96.19 89 CYS A CA 1
ATOM 711 C C . CYS A 1 89 ? -0.997 4.917 8.655 1.00 96.19 89 CYS A C 1
ATOM 713 O O . CYS A 1 89 ? -0.428 4.891 7.570 1.00 96.19 89 CYS A O 1
ATOM 715 N N . GLN A 1 90 ? -0.547 4.223 9.706 1.00 95.12 90 GLN A N 1
ATOM 716 C CA . GLN A 1 90 ? 0.695 3.446 9.669 1.00 95.12 90 GLN A CA 1
ATOM 717 C C . GLN A 1 90 ? 0.657 2.316 8.631 1.00 95.12 90 GLN A C 1
ATOM 719 O O . GLN A 1 90 ? 1.634 2.113 7.914 1.00 95.12 90 GLN A O 1
ATOM 724 N N . LEU A 1 91 ? -0.462 1.593 8.516 1.00 94.38 91 LEU A N 1
ATOM 725 C CA . LEU A 1 91 ? -0.645 0.551 7.498 1.00 94.38 91 LEU A CA 1
ATOM 726 C C . LEU A 1 91 ? -0.616 1.126 6.081 1.00 94.38 91 LEU A C 1
ATOM 728 O O . LEU A 1 91 ? -0.010 0.532 5.189 1.00 94.38 91 LEU A O 1
ATOM 732 N N . GLN A 1 92 ? -1.251 2.279 5.874 1.00 93.62 92 GLN A N 1
ATOM 733 C CA . GLN A 1 92 ? -1.275 2.954 4.582 1.00 93.62 92 GLN A CA 1
ATOM 734 C C . GLN A 1 92 ? 0.117 3.465 4.183 1.00 93.62 92 GLN A C 1
ATOM 736 O O . GLN A 1 92 ? 0.542 3.250 3.046 1.00 93.62 92 GLN A O 1
ATOM 741 N N . ASP A 1 93 ? 0.847 4.075 5.117 1.00 91.44 93 ASP A N 1
ATOM 742 C CA . ASP A 1 93 ? 2.212 4.561 4.899 1.00 91.44 93 ASP A CA 1
ATOM 743 C C . ASP A 1 93 ? 3.181 3.401 4.629 1.00 91.44 93 ASP A C 1
ATOM 745 O O . ASP A 1 93 ? 3.999 3.464 3.704 1.00 91.44 93 ASP A O 1
ATOM 749 N N . ALA A 1 94 ? 3.051 2.296 5.373 1.00 91.19 94 ALA A N 1
ATOM 750 C CA . ALA A 1 94 ? 3.826 1.081 5.140 1.00 91.19 94 ALA A CA 1
ATOM 751 C C . ALA A 1 94 ? 3.548 0.502 3.742 1.00 91.19 94 ALA A C 1
ATOM 753 O O . ALA A 1 94 ? 4.482 0.251 2.980 1.00 91.19 94 ALA A O 1
ATOM 754 N N . ALA A 1 95 ? 2.274 0.376 3.351 1.00 90.31 95 ALA A N 1
ATOM 755 C CA . ALA A 1 95 ? 1.891 -0.095 2.019 1.00 90.31 95 ALA A CA 1
ATOM 756 C C . ALA A 1 95 ? 2.425 0.817 0.895 1.00 90.31 95 ALA A C 1
ATOM 758 O O . ALA A 1 95 ? 2.897 0.331 -0.138 1.00 90.31 95 ALA A O 1
ATOM 759 N N . ALA A 1 96 ? 2.384 2.139 1.089 1.00 86.62 96 ALA A N 1
ATOM 760 C CA . ALA A 1 96 ? 2.900 3.122 0.135 1.00 86.62 96 ALA A CA 1
ATOM 761 C C . ALA A 1 96 ? 4.430 3.060 -0.011 1.00 86.62 96 ALA A C 1
ATOM 763 O O . ALA A 1 96 ? 4.957 3.207 -1.118 1.00 86.62 96 ALA A O 1
ATOM 764 N N . THR A 1 97 ? 5.136 2.806 1.093 1.00 84.81 97 THR A N 1
ATOM 765 C CA . THR A 1 97 ? 6.593 2.624 1.104 1.00 84.81 97 THR A CA 1
ATOM 766 C C . THR A 1 97 ? 6.976 1.361 0.335 1.00 84.81 97 THR A C 1
ATOM 768 O O . THR A 1 97 ? 7.791 1.419 -0.581 1.00 84.81 97 THR A O 1
ATOM 771 N N . THR A 1 98 ? 6.315 0.231 0.603 1.00 81.56 98 THR A N 1
ATOM 772 C CA . THR A 1 98 ? 6.599 -1.039 -0.086 1.00 81.56 98 THR A CA 1
ATOM 773 C C . THR A 1 98 ? 6.258 -1.011 -1.577 1.00 81.56 98 THR A C 1
ATOM 775 O O . THR A 1 98 ? 6.943 -1.633 -2.383 1.00 81.56 98 THR A O 1
ATOM 778 N N . THR A 1 99 ? 5.220 -0.274 -1.978 1.00 75.88 99 THR A N 1
ATOM 779 C CA . THR A 1 99 ? 4.852 -0.125 -3.399 1.00 75.88 99 THR A CA 1
ATOM 780 C C . THR A 1 99 ? 5.743 0.856 -4.171 1.00 75.88 99 THR A C 1
ATOM 782 O O . THR A 1 99 ? 5.482 1.108 -5.347 1.00 75.88 99 THR A O 1
ATOM 785 N N . GLY A 1 100 ? 6.788 1.417 -3.547 1.00 62.50 100 GLY A N 1
ATOM 786 C CA . GLY A 1 100 ? 7.709 2.353 -4.199 1.00 62.50 100 GLY A CA 1
ATOM 787 C C . GLY A 1 100 ? 7.073 3.704 -4.536 1.00 62.50 100 GLY A C 1
ATOM 788 O O . GLY A 1 100 ? 7.621 4.466 -5.330 1.00 62.50 100 GLY A O 1
ATOM 789 N N . LYS A 1 101 ? 5.911 4.031 -3.949 1.00 55.91 101 LYS A N 1
ATOM 790 C CA . LYS A 1 101 ? 5.280 5.349 -4.123 1.00 55.91 101 LYS A CA 1
ATOM 791 C C . LYS A 1 101 ? 5.920 6.433 -3.253 1.00 55.91 101 LYS A C 1
ATOM 793 O O . LYS A 1 101 ? 5.695 7.609 -3.537 1.00 55.91 101 LYS A O 1
ATOM 798 N N . HIS A 1 102 ? 6.692 6.075 -2.220 1.00 49.94 102 HIS A N 1
ATOM 799 C CA . HIS A 1 102 ? 7.333 7.050 -1.320 1.00 49.94 102 HIS A CA 1
ATOM 800 C C . HIS A 1 102 ? 8.815 6.824 -0.988 1.00 49.94 102 HIS A C 1
ATOM 802 O O . HIS A 1 102 ? 9.442 7.731 -0.449 1.00 49.94 102 HIS A O 1
ATOM 808 N N . SER A 1 103 ? 9.420 5.701 -1.371 1.00 45.75 103 SER A N 1
ATOM 809 C CA . SER A 1 103 ? 10.870 5.504 -1.263 1.00 45.75 103 SER A CA 1
ATOM 810 C C . SER A 1 103 ? 11.448 5.241 -2.651 1.00 45.75 103 SER A C 1
ATOM 812 O O . SER A 1 103 ? 11.051 4.278 -3.298 1.00 45.75 103 SER A O 1
ATOM 814 N N . ASP A 1 104 ? 12.352 6.128 -3.075 1.00 46.81 104 ASP A N 1
ATOM 815 C CA . ASP A 1 104 ? 13.202 6.098 -4.283 1.00 46.81 104 ASP A CA 1
ATOM 816 C C . ASP A 1 104 ? 12.838 6.994 -5.477 1.00 46.81 104 ASP A C 1
ATOM 818 O O . ASP A 1 104 ? 13.590 7.032 -6.442 1.00 46.81 104 ASP A O 1
ATOM 822 N N . THR A 1 105 ? 11.820 7.858 -5.431 1.00 47.06 105 THR A N 1
ATOM 823 C CA . THR A 1 105 ? 11.707 8.917 -6.468 1.00 47.06 105 THR A CA 1
ATOM 824 C C . THR A 1 105 ? 12.603 10.130 -6.210 1.00 47.06 105 THR A C 1
ATOM 826 O O . THR A 1 105 ? 12.771 10.957 -7.102 1.00 47.06 105 THR A O 1
ATOM 829 N N . ALA A 1 106 ? 13.230 10.242 -5.034 1.00 49.62 106 ALA A N 1
ATOM 830 C CA . ALA A 1 106 ? 14.111 11.371 -4.715 1.00 49.62 106 ALA A CA 1
ATOM 831 C C . ALA A 1 106 ? 15.412 11.387 -5.547 1.00 49.62 106 ALA A C 1
ATOM 833 O O . ALA A 1 106 ? 16.071 12.423 -5.630 1.00 49.62 106 ALA A O 1
ATOM 834 N N . HIS A 1 107 ? 15.769 10.271 -6.198 1.00 52.88 107 HIS A N 1
ATOM 835 C CA . HIS A 1 107 ? 16.903 10.206 -7.126 1.00 52.88 107 HIS A CA 1
ATOM 836 C C . HIS A 1 107 ? 16.632 9.390 -8.400 1.00 52.88 107 HIS A C 1
ATOM 838 O O . HIS A 1 107 ? 17.559 9.052 -9.129 1.00 52.88 107 HIS A O 1
ATOM 844 N N . VAL A 1 108 ? 15.372 9.086 -8.722 1.00 52.84 108 VAL A N 1
ATOM 845 C CA . VAL A 1 108 ? 15.039 8.641 -10.080 1.00 52.84 108 VAL A CA 1
ATOM 846 C C . VAL A 1 108 ? 14.870 9.902 -10.910 1.00 52.84 108 VAL A C 1
ATOM 848 O O . VAL A 1 108 ? 13.796 10.499 -10.964 1.00 52.84 108 VAL A O 1
ATOM 851 N N . GLN A 1 109 ? 15.963 10.342 -11.534 1.00 61.41 109 GLN A N 1
ATOM 852 C CA . GLN A 1 109 ? 15.861 11.298 -12.627 1.00 61.41 109 GLN A CA 1
ATOM 853 C C . GLN A 1 109 ? 14.998 10.637 -13.697 1.00 61.41 109 GLN A C 1
ATOM 855 O O . GLN A 1 109 ? 15.417 9.668 -14.331 1.00 61.41 109 GLN A O 1
ATOM 860 N N . ASN A 1 110 ? 13.763 11.113 -13.849 1.00 68.25 110 ASN A N 1
ATOM 861 C CA . ASN A 1 110 ? 12.901 10.687 -14.936 1.00 68.25 110 ASN A CA 1
ATOM 862 C C . ASN A 1 110 ? 13.506 11.253 -16.223 1.00 68.25 110 ASN A C 1
ATOM 864 O O . ASN A 1 110 ? 13.225 12.384 -16.613 1.00 68.25 110 ASN A O 1
ATOM 868 N N . VAL A 1 111 ? 14.439 10.506 -16.810 1.00 78.31 111 VAL A N 1
ATOM 869 C CA . VAL A 1 111 ? 15.054 10.855 -18.085 1.00 78.31 111 VAL A CA 1
ATOM 870 C C . VAL A 1 111 ? 13.941 10.795 -19.114 1.00 78.31 111 VAL A C 1
ATOM 872 O O . VAL A 1 111 ? 13.395 9.723 -19.350 1.00 78.31 111 VAL A O 1
ATOM 875 N N . GLU A 1 112 ? 13.587 11.930 -19.714 1.00 87.88 112 GLU A N 1
ATO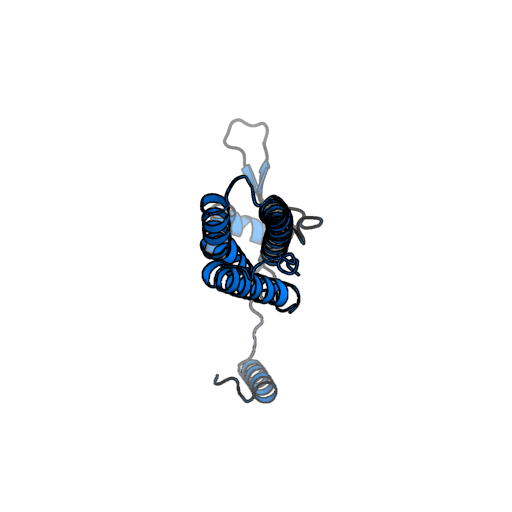M 876 C CA . GLU A 1 112 ? 12.700 11.950 -20.873 1.00 87.88 112 GLU A CA 1
ATOM 877 C C . GLU A 1 112 ? 13.462 11.340 -22.059 1.00 87.88 112 GLU A C 1
ATOM 879 O O . GLU A 1 112 ? 14.321 12.001 -22.648 1.00 87.88 112 GLU A O 1
ATOM 884 N N . PRO A 1 113 ? 13.195 10.076 -22.438 1.00 92.31 113 PRO A N 1
ATOM 885 C CA . PRO A 1 113 ? 14.073 9.355 -23.357 1.00 92.31 113 PRO A CA 1
ATOM 886 C C . PRO A 1 113 ? 13.921 9.843 -24.801 1.00 92.31 113 PRO A C 1
ATOM 888 O O . PRO A 1 113 ? 14.749 9.536 -25.659 1.00 92.31 113 PRO A O 1
ATOM 891 N N . VAL A 1 114 ? 12.843 10.580 -25.088 1.00 94.44 114 VAL A N 1
ATOM 892 C CA . VAL A 1 114 ? 12.549 11.147 -26.400 1.00 94.44 114 VAL A CA 1
ATOM 893 C C . VAL A 1 114 ? 12.188 12.614 -26.251 1.00 94.44 114 VAL A C 1
ATOM 895 O O . VAL A 1 114 ? 11.142 12.947 -25.703 1.00 94.44 114 VAL A O 1
ATOM 898 N N . THR A 1 115 ? 13.006 13.483 -26.830 1.00 95.25 115 THR A N 1
ATOM 899 C CA . THR A 1 115 ? 12.753 14.922 -26.907 1.00 95.25 115 THR A CA 1
ATOM 900 C C . THR A 1 115 ? 12.338 15.308 -28.325 1.00 95.25 115 THR A C 1
ATOM 902 O O . THR A 1 115 ? 12.757 14.707 -29.316 1.00 95.25 115 THR A O 1
ATOM 905 N N . THR A 1 116 ? 11.461 16.298 -28.468 1.00 94.75 116 THR A N 1
ATOM 906 C CA . THR A 1 116 ? 11.071 16.816 -29.789 1.00 94.75 116 THR A CA 1
ATOM 907 C C . THR A 1 116 ? 11.985 17.961 -30.198 1.00 94.75 116 THR A C 1
ATOM 909 O O . THR A 1 116 ? 11.955 19.030 -29.589 1.00 94.75 116 THR A O 1
ATOM 912 N N . GLN A 1 117 ? 12.760 17.768 -31.263 1.00 93.56 117 GLN A N 1
ATOM 913 C CA . GLN A 1 117 ? 13.649 18.786 -31.806 1.00 93.56 117 GLN A CA 1
ATOM 914 C C . GLN A 1 117 ? 12.966 19.537 -32.957 1.00 93.56 117 GLN A C 1
ATOM 916 O O . GLN A 1 117 ? 12.546 18.946 -33.959 1.00 93.56 117 GLN A O 1
ATOM 921 N N . HIS A 1 118 ? 12.878 20.860 -32.822 1.00 92.50 118 HIS A N 1
ATOM 922 C CA . HIS A 1 118 ? 12.336 21.748 -33.847 1.00 92.50 118 HIS A CA 1
ATOM 923 C C . HIS A 1 118 ? 13.462 22.195 -34.786 1.00 92.50 118 HIS A C 1
ATOM 925 O O . HIS A 1 118 ? 14.480 22.715 -34.344 1.00 92.50 118 HIS A O 1
ATOM 931 N N . SER A 1 119 ? 13.290 21.991 -36.094 1.00 91.19 119 SER A N 1
ATOM 932 C CA . SER A 1 119 ? 14.298 22.328 -37.113 1.00 91.19 119 SER A CA 1
ATOM 933 C C . SER A 1 119 ? 14.178 23.760 -37.654 1.00 91.19 119 SER A C 1
ATOM 935 O O . SER A 1 119 ? 14.906 24.120 -38.577 1.00 91.19 119 SER A O 1
ATOM 937 N N . HIS A 1 120 ? 13.230 24.552 -37.135 1.00 92.69 120 HIS A N 1
ATOM 938 C CA . HIS A 1 120 ? 12.824 25.870 -37.654 1.00 92.69 120 HIS A CA 1
ATOM 939 C C . HIS A 1 120 ? 12.409 25.880 -39.139 1.00 92.69 120 HIS A C 1
ATOM 941 O O . HIS A 1 120 ? 12.289 26.939 -39.750 1.00 92.69 120 HIS A O 1
ATOM 947 N N . ARG A 1 121 ? 12.156 24.705 -39.726 1.00 91.81 121 ARG A N 1
ATOM 948 C CA . ARG A 1 121 ? 11.612 24.540 -41.077 1.00 91.81 121 ARG A CA 1
ATOM 949 C C . ARG A 1 121 ? 10.157 24.072 -40.987 1.00 91.81 121 ARG A C 1
ATOM 951 O O . ARG A 1 121 ? 9.829 23.341 -40.051 1.00 91.81 121 ARG A O 1
ATOM 958 N N . PRO A 1 122 ? 9.290 24.455 -41.939 1.00 92.38 122 PRO A N 1
ATOM 959 C CA . PRO A 1 122 ? 7.919 23.958 -41.973 1.00 92.38 122 PRO A CA 1
ATOM 960 C C . PRO A 1 122 ? 7.912 22.424 -42.077 1.00 92.38 122 PRO A C 1
ATOM 962 O O . PRO A 1 122 ? 8.586 21.852 -42.934 1.00 92.38 122 PRO A O 1
ATOM 965 N N . GLY A 1 123 ? 7.176 21.757 -41.182 1.00 93.38 123 GLY A N 1
ATOM 966 C CA . GLY A 1 123 ? 7.085 20.296 -41.122 1.00 93.38 123 GLY A CA 1
ATOM 967 C C . GLY A 1 123 ? 6.810 19.753 -39.716 1.00 93.38 123 GLY A C 1
ATOM 968 O O . GLY A 1 123 ? 6.735 20.499 -38.741 1.00 93.38 123 GLY A O 1
ATOM 969 N N . ARG A 1 124 ? 6.658 18.426 -39.610 1.00 91.38 124 ARG A N 1
ATOM 970 C CA . ARG A 1 124 ? 6.492 17.723 -38.328 1.00 91.38 124 ARG A CA 1
ATOM 971 C C . ARG A 1 124 ? 7.822 17.732 -37.548 1.00 91.38 124 ARG A C 1
ATOM 973 O O . ARG A 1 124 ? 8.827 17.317 -38.128 1.00 91.38 124 ARG A O 1
ATOM 980 N N . PRO A 1 125 ? 7.846 18.134 -36.260 1.00 94.00 125 PRO A N 1
ATOM 981 C CA . PRO A 1 125 ? 9.053 18.082 -35.434 1.00 94.00 125 PRO A CA 1
ATOM 982 C C . PRO A 1 125 ? 9.665 16.680 -35.382 1.00 94.00 125 PRO A C 1
ATOM 984 O O . PRO A 1 125 ? 8.948 15.674 -35.335 1.00 94.00 125 PRO A O 1
ATOM 987 N N . CYS A 1 126 ? 10.996 16.615 -35.388 1.00 91.50 126 CYS A N 1
ATOM 988 C CA . CYS A 1 126 ? 11.711 15.347 -35.329 1.00 91.50 126 CYS A CA 1
ATOM 989 C C . CYS A 1 126 ? 11.770 14.848 -33.882 1.00 91.50 126 CYS A C 1
ATOM 991 O O . CYS A 1 126 ? 11.967 15.634 -32.956 1.00 91.50 126 CYS A O 1
ATOM 993 N N . LYS A 1 127 ? 11.626 13.537 -33.683 1.00 94.81 127 LYS A N 1
ATOM 994 C CA . LYS A 1 127 ? 11.849 12.898 -32.383 1.00 94.81 127 LYS A CA 1
ATOM 995 C C . LYS A 1 127 ? 13.334 12.553 -32.239 1.00 94.81 127 LYS A C 1
ATOM 997 O O . LYS A 1 127 ? 13.887 11.823 -33.068 1.00 94.81 127 LYS A O 1
ATOM 1002 N N . HIS A 1 128 ? 13.960 13.080 -31.198 1.00 95.56 128 HIS A N 1
ATOM 1003 C CA . HIS A 1 128 ? 15.337 12.817 -30.816 1.00 95.56 128 HIS A CA 1
ATOM 1004 C C . HIS A 1 128 ? 15.370 11.851 -29.638 1.00 95.56 128 HIS A C 1
ATOM 1006 O O . HIS A 1 128 ? 14.734 12.118 -28.626 1.00 95.56 128 HIS A O 1
ATOM 1012 N N . ILE A 1 129 ? 16.063 10.721 -29.786 1.00 96.56 129 ILE A N 1
ATOM 1013 C CA . ILE A 1 129 ? 16.199 9.728 -28.716 1.00 96.56 129 ILE A CA 1
ATOM 1014 C C . ILE A 1 129 ? 17.541 9.957 -28.025 1.00 96.56 129 ILE A C 1
ATOM 1016 O O . ILE A 1 129 ? 18.569 10.047 -28.709 1.00 96.56 129 ILE A O 1
ATOM 1020 N N . ASP A 1 130 ? 17.514 10.038 -26.697 1.00 95.94 130 ASP A N 1
ATOM 1021 C CA . ASP A 1 130 ? 18.721 10.189 -25.892 1.00 95.94 130 ASP A CA 1
ATOM 1022 C C . ASP A 1 130 ? 19.669 8.990 -26.071 1.00 95.94 130 ASP A C 1
ATOM 1024 O O . ASP A 1 130 ? 19.254 7.828 -26.136 1.00 95.94 130 ASP A O 1
ATOM 1028 N N . HIS A 1 131 ? 20.961 9.290 -26.185 1.00 95.81 131 HIS A N 1
ATOM 1029 C CA . HIS A 1 131 ? 22.000 8.293 -26.402 1.00 95.81 131 HIS A CA 1
ATOM 1030 C C . HIS A 1 131 ? 22.219 7.435 -25.156 1.00 95.81 131 HIS A C 1
ATOM 1032 O O . HIS A 1 131 ? 22.215 6.210 -25.272 1.00 95.81 131 HIS A O 1
ATOM 1038 N N . ALA A 1 132 ? 22.343 8.061 -23.981 1.00 94.62 132 ALA A N 1
ATOM 1039 C CA . ALA A 1 132 ? 22.607 7.351 -22.730 1.00 94.62 132 ALA A CA 1
ATOM 1040 C C . ALA A 1 132 ? 21.471 6.370 -22.401 1.00 94.62 132 ALA A C 1
ATOM 1042 O O . ALA A 1 132 ? 21.713 5.230 -22.003 1.00 94.62 132 ALA A O 1
ATOM 1043 N N . PHE A 1 133 ? 20.226 6.777 -22.663 1.00 95.25 133 PHE A N 1
ATOM 1044 C CA . PHE A 1 133 ? 19.074 5.891 -22.550 1.00 95.25 133 PHE A CA 1
ATOM 1045 C C . PHE A 1 133 ? 19.158 4.667 -23.480 1.00 95.25 133 PHE A C 1
ATOM 1047 O O . PHE A 1 133 ? 18.896 3.543 -23.047 1.00 95.25 133 PHE A O 1
ATOM 1054 N N . LEU A 1 134 ? 19.509 4.857 -24.759 1.00 95.12 134 LEU A N 1
ATOM 1055 C CA . LEU A 1 134 ? 19.635 3.740 -25.704 1.00 95.12 134 LEU A CA 1
ATOM 1056 C C . LEU A 1 134 ? 20.792 2.805 -25.354 1.00 95.12 134 LEU A C 1
ATOM 1058 O O . LEU A 1 134 ? 20.643 1.595 -25.514 1.00 95.12 134 LEU A O 1
ATOM 1062 N N . GLU A 1 135 ? 21.908 3.345 -24.875 1.00 95.12 135 GLU A N 1
ATOM 1063 C CA . GLU A 1 135 ? 23.055 2.565 -24.414 1.00 95.12 135 GLU A CA 1
ATOM 1064 C C . GLU A 1 135 ? 22.666 1.675 -23.226 1.00 95.12 135 GLU A C 1
ATOM 1066 O O . GLU A 1 135 ? 22.836 0.459 -23.291 1.00 95.12 135 GLU A O 1
ATOM 1071 N N . GLU A 1 136 ? 22.041 2.245 -22.190 1.00 93.62 136 GLU A N 1
ATOM 1072 C CA . GLU A 1 136 ? 21.544 1.494 -21.028 1.00 93.62 136 GLU A CA 1
ATOM 1073 C C . GLU A 1 136 ? 20.520 0.423 -21.430 1.00 93.62 136 GLU A C 1
ATOM 1075 O O . GLU A 1 136 ? 20.593 -0.720 -20.972 1.00 93.62 136 GLU A O 1
ATOM 1080 N N . ALA A 1 137 ? 19.583 0.763 -22.320 1.00 93.88 137 ALA A N 1
ATOM 1081 C CA . ALA A 1 137 ? 18.556 -0.165 -22.787 1.00 93.88 137 ALA A CA 1
ATOM 1082 C C . ALA A 1 137 ? 19.121 -1.335 -23.613 1.00 93.88 137 ALA A C 1
ATOM 1084 O O . ALA A 1 137 ? 18.483 -2.389 -23.680 1.00 93.88 137 ALA A O 1
ATOM 1085 N N . MET A 1 138 ? 20.285 -1.152 -24.246 1.00 93.69 138 MET A N 1
ATOM 1086 C CA . MET A 1 138 ? 20.956 -2.159 -25.075 1.00 93.69 138 MET A CA 1
ATOM 1087 C C . MET A 1 138 ? 22.079 -2.907 -24.351 1.00 93.69 138 MET A C 1
ATOM 1089 O O . MET A 1 138 ? 22.685 -3.790 -24.958 1.00 93.69 138 MET A O 1
ATOM 1093 N N . LYS A 1 139 ? 22.343 -2.614 -23.069 1.00 91.50 139 LYS A N 1
ATOM 1094 C CA . LYS A 1 139 ? 23.351 -3.343 -22.288 1.00 91.50 139 LYS A CA 1
ATOM 1095 C C . LYS A 1 139 ? 23.081 -4.858 -22.283 1.00 91.50 139 LYS A C 1
ATOM 1097 O O . LYS A 1 139 ? 21.921 -5.275 -22.151 1.00 91.50 139 LYS A O 1
ATOM 1102 N N . PRO A 1 140 ? 24.132 -5.698 -22.363 1.00 88.75 140 PRO A N 1
ATOM 1103 C CA . PRO A 1 140 ? 24.004 -7.143 -22.196 1.00 88.75 140 PRO A CA 1
ATOM 1104 C C . PRO A 1 140 ? 23.256 -7.494 -20.901 1.00 88.75 140 PRO A C 1
ATOM 1106 O O . PRO A 1 140 ? 23.443 -6.856 -19.868 1.00 88.75 140 PRO A O 1
ATOM 1109 N N . GLY A 1 141 ? 22.365 -8.485 -20.964 1.00 84.06 141 GLY A N 1
ATOM 1110 C CA . GLY A 1 141 ? 21.505 -8.889 -19.841 1.00 84.06 141 GLY A CA 1
ATOM 1111 C C . GLY A 1 141 ? 20.133 -8.202 -19.800 1.00 84.06 141 GLY A C 1
ATOM 1112 O O . GLY A 1 141 ? 19.201 -8.729 -19.190 1.00 84.06 141 GLY A O 1
ATOM 1113 N N . ARG A 1 142 ? 19.934 -7.083 -20.514 1.00 84.81 142 ARG A N 1
ATOM 1114 C CA . ARG A 1 142 ? 18.593 -6.517 -20.726 1.00 84.81 142 ARG A CA 1
ATOM 1115 C C . ARG A 1 142 ? 17.902 -7.273 -21.867 1.00 84.81 142 ARG A C 1
ATOM 1117 O O . ARG A 1 142 ? 18.166 -7.057 -23.050 1.00 84.81 142 ARG A O 1
ATOM 1124 N N . ASN A 1 143 ? 16.948 -8.144 -21.536 1.00 86.56 143 ASN A N 1
ATOM 1125 C CA . ASN A 1 143 ? 16.143 -8.891 -22.518 1.00 86.56 143 ASN A CA 1
ATOM 1126 C C . ASN A 1 143 ? 15.053 -8.032 -23.193 1.00 86.56 143 ASN A C 1
ATOM 1128 O O . ASN A 1 143 ? 13.920 -8.464 -23.399 1.00 86.56 143 ASN A O 1
ATOM 1132 N N . ILE A 1 144 ? 15.386 -6.795 -23.568 1.00 92.56 144 ILE A N 1
ATOM 1133 C CA . ILE A 1 144 ? 14.466 -5.871 -24.232 1.00 92.56 144 ILE A CA 1
ATOM 1134 C C . ILE A 1 144 ? 14.569 -6.083 -25.745 1.00 92.56 144 ILE A C 1
ATOM 1136 O O . ILE A 1 144 ? 15.657 -6.101 -26.330 1.00 92.56 144 ILE A O 1
ATOM 1140 N N . THR A 1 145 ? 13.425 -6.284 -26.401 1.00 94.69 145 THR A N 1
ATOM 1141 C CA . THR A 1 145 ? 13.364 -6.336 -27.868 1.00 94.69 145 THR A CA 1
ATOM 1142 C 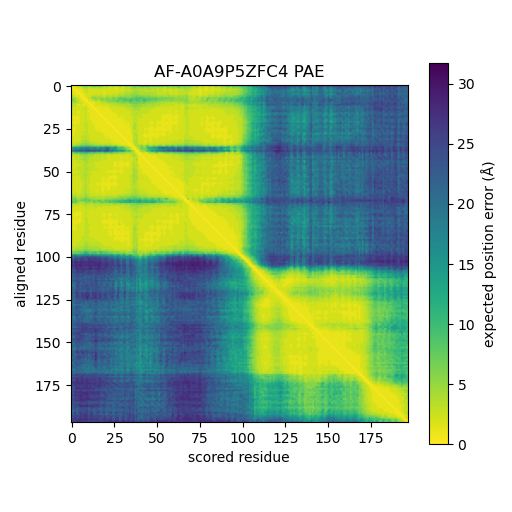C . THR A 1 145 ? 13.221 -4.927 -28.440 1.00 94.69 145 THR A C 1
ATOM 1144 O O . THR A 1 145 ? 12.585 -4.062 -27.837 1.00 94.69 145 THR A O 1
ATOM 1147 N N . ILE A 1 146 ? 13.735 -4.702 -29.652 1.00 96.25 146 ILE A N 1
ATOM 1148 C CA . ILE A 1 146 ? 13.588 -3.416 -30.359 1.00 96.25 146 ILE A CA 1
ATOM 1149 C C . ILE A 1 146 ? 12.106 -3.063 -30.560 1.00 96.25 146 ILE A C 1
ATOM 1151 O O . ILE A 1 146 ? 11.724 -1.899 -30.489 1.00 96.25 146 ILE A O 1
ATOM 1155 N N . ALA A 1 147 ? 11.246 -4.065 -30.765 1.00 96.38 147 ALA A N 1
ATOM 1156 C CA . ALA A 1 147 ? 9.806 -3.864 -30.889 1.00 96.38 147 ALA A CA 1
ATOM 1157 C C . ALA A 1 147 ? 9.171 -3.362 -29.582 1.00 96.38 147 ALA A C 1
ATOM 1159 O O . ALA A 1 147 ? 8.326 -2.466 -29.624 1.00 96.38 147 ALA A O 1
ATOM 1160 N N . THR A 1 148 ? 9.588 -3.916 -28.439 1.00 95.88 148 THR A N 1
ATOM 1161 C CA . THR A 1 148 ? 9.158 -3.451 -27.115 1.00 95.88 148 THR A CA 1
ATOM 1162 C C . THR A 1 148 ? 9.625 -2.019 -26.882 1.00 95.88 148 THR A C 1
ATOM 1164 O O . THR A 1 148 ? 8.816 -1.173 -26.513 1.00 95.88 148 THR A O 1
ATOM 1167 N N . LEU A 1 149 ? 10.894 -1.727 -27.179 1.00 95.94 149 LEU A N 1
ATOM 1168 C CA . LEU A 1 149 ? 11.466 -0.393 -27.014 1.00 95.94 149 LEU A CA 1
ATOM 1169 C C . LEU A 1 149 ? 10.750 0.654 -27.884 1.00 95.94 149 LEU A C 1
ATOM 1171 O O . LEU A 1 149 ? 10.374 1.712 -27.394 1.00 95.94 149 LEU A O 1
ATOM 1175 N N . ALA A 1 150 ? 10.467 0.329 -29.149 1.00 96.62 150 ALA A N 1
ATOM 1176 C CA . ALA A 1 150 ? 9.708 1.181 -30.070 1.00 96.62 150 ALA A CA 1
ATOM 1177 C C . ALA A 1 150 ? 8.316 1.529 -29.536 1.00 96.62 150 ALA A C 1
ATOM 1179 O O . ALA A 1 150 ? 7.902 2.689 -29.580 1.00 96.62 150 ALA A O 1
ATOM 1180 N N . ARG A 1 151 ? 7.609 0.529 -28.994 1.00 96.69 151 ARG A N 1
ATOM 1181 C CA . ARG A 1 151 ? 6.279 0.717 -28.408 1.00 96.69 151 ARG A CA 1
ATOM 1182 C C . ARG A 1 151 ? 6.328 1.631 -27.184 1.00 96.69 151 ARG A C 1
ATOM 1184 O O . ARG A 1 151 ? 5.488 2.515 -27.086 1.00 96.69 151 ARG A O 1
ATOM 1191 N N . GLN A 1 152 ? 7.309 1.437 -26.302 1.00 94.56 152 GLN A N 1
ATOM 1192 C CA . GLN A 1 152 ? 7.468 2.241 -25.085 1.00 94.56 152 GLN A CA 1
ATOM 1193 C C . GLN A 1 152 ? 7.836 3.699 -25.393 1.00 94.56 152 GLN A C 1
ATOM 1195 O O . GLN A 1 152 ? 7.293 4.616 -24.792 1.00 94.56 152 GLN A O 1
ATOM 1200 N N . LEU A 1 153 ? 8.702 3.925 -26.382 1.00 94.62 153 LEU A N 1
ATOM 1201 C CA . LEU A 1 153 ? 9.139 5.267 -26.784 1.00 94.62 153 LEU A CA 1
ATOM 1202 C C . LEU A 1 153 ? 8.166 5.972 -27.749 1.00 94.62 153 LEU A C 1
ATOM 1204 O O . LEU A 1 153 ? 8.343 7.146 -28.081 1.00 94.62 153 LEU A O 1
ATOM 1208 N N . GLY A 1 154 ? 7.152 5.263 -28.257 1.00 95.31 154 GLY A N 1
ATOM 1209 C CA . GLY A 1 154 ? 6.209 5.796 -29.242 1.00 95.31 154 GLY A CA 1
ATOM 1210 C C . GLY A 1 154 ? 6.885 6.216 -30.555 1.00 95.31 154 GLY A C 1
ATOM 1211 O O . GLY A 1 154 ? 6.540 7.254 -31.135 1.00 95.31 154 GLY A O 1
ATOM 1212 N N . VAL A 1 155 ? 7.883 5.452 -31.003 1.00 96.25 155 VAL A N 1
ATOM 1213 C CA . VAL A 1 155 ? 8.649 5.680 -32.243 1.00 96.25 155 VAL A CA 1
ATOM 1214 C C . VAL A 1 155 ? 8.601 4.444 -33.137 1.00 96.25 155 VAL A C 1
ATOM 1216 O O . VAL A 1 155 ? 8.313 3.341 -32.679 1.00 96.25 155 VAL A O 1
ATOM 1219 N N . ASP A 1 156 ? 8.891 4.613 -34.425 1.00 96.62 156 ASP A N 1
ATOM 1220 C CA . ASP A 1 156 ? 8.980 3.479 -35.343 1.00 96.62 156 ASP A CA 1
ATOM 1221 C C . ASP A 1 156 ? 10.253 2.649 -35.093 1.00 96.62 156 ASP A C 1
ATOM 1223 O O . ASP A 1 156 ? 11.299 3.177 -34.704 1.00 96.62 156 ASP A O 1
ATOM 1227 N N . ARG A 1 157 ? 10.199 1.338 -35.367 1.00 97.62 157 ARG A N 1
ATOM 1228 C CA . ARG A 1 157 ? 11.360 0.443 -35.208 1.00 97.62 157 ARG A CA 1
ATOM 1229 C C . ARG A 1 157 ? 12.541 0.890 -36.071 1.00 97.62 157 ARG A C 1
ATOM 1231 O O . ARG A 1 157 ? 13.677 0.826 -35.611 1.00 97.62 157 ARG A O 1
ATOM 1238 N N . LYS A 1 158 ? 12.291 1.377 -37.295 1.00 97.06 158 LYS A N 1
ATOM 1239 C CA . LYS A 1 158 ? 13.341 1.891 -38.191 1.00 97.06 158 LYS A CA 1
ATOM 1240 C C . LYS A 1 158 ? 14.035 3.107 -37.595 1.00 97.06 158 LYS A C 1
ATOM 1242 O O . LYS A 1 158 ? 15.242 3.247 -37.756 1.00 97.06 158 LYS A O 1
ATOM 1247 N N . THR A 1 159 ? 13.300 3.962 -36.880 1.00 95.88 159 THR A N 1
ATOM 1248 C CA . THR A 1 159 ? 13.893 5.090 -36.155 1.00 95.88 159 THR A CA 1
ATOM 1249 C C . THR A 1 159 ? 14.902 4.579 -35.134 1.00 95.88 159 THR A C 1
ATOM 1251 O O . THR A 1 159 ? 16.041 5.031 -35.157 1.00 95.88 159 THR A O 1
ATOM 1254 N N . ILE A 1 160 ? 14.544 3.580 -34.322 1.00 96.56 160 ILE A N 1
ATOM 1255 C CA . ILE A 1 160 ? 15.481 2.981 -33.360 1.00 96.56 160 ILE A CA 1
ATOM 1256 C C . ILE A 1 160 ? 16.697 2.380 -34.067 1.00 96.56 160 ILE A C 1
ATOM 1258 O O . ILE A 1 160 ? 17.814 2.698 -33.681 1.00 96.56 160 ILE A O 1
ATOM 1262 N N . TYR A 1 161 ? 16.518 1.596 -35.137 1.00 97.00 161 TYR A N 1
ATOM 1263 C CA . TYR A 1 161 ? 17.649 1.052 -35.904 1.00 97.00 161 TYR A CA 1
ATOM 1264 C C . TYR A 1 161 ? 18.596 2.141 -36.425 1.00 97.00 161 TYR A C 1
ATOM 1266 O O . TYR A 1 161 ? 19.812 1.985 -36.346 1.00 97.00 161 TYR A O 1
ATOM 1274 N N . ASN A 1 162 ? 18.055 3.255 -36.923 1.00 96.69 162 ASN A N 1
ATOM 1275 C CA . ASN A 1 162 ? 18.864 4.379 -37.386 1.00 96.69 162 ASN A CA 1
ATOM 1276 C C . ASN A 1 162 ? 19.672 5.006 -36.243 1.00 96.69 162 ASN A C 1
ATOM 1278 O O . ASN A 1 162 ? 20.838 5.332 -36.449 1.00 96.69 162 ASN A O 1
ATOM 1282 N N . TYR A 1 163 ? 19.081 5.154 -35.053 1.00 97.06 163 TYR A N 1
ATOM 1283 C CA . TYR A 1 163 ? 19.781 5.670 -33.873 1.00 97.06 163 TYR A CA 1
ATOM 1284 C C . TYR A 1 163 ? 20.834 4.688 -33.347 1.00 97.06 163 TYR A C 1
ATOM 1286 O O . TYR A 1 163 ? 21.953 5.109 -33.080 1.00 97.06 163 TYR A O 1
ATOM 1294 N N . LEU A 1 164 ? 20.534 3.387 -33.290 1.00 96.38 164 LEU A N 1
ATOM 1295 C CA . LEU A 1 164 ? 21.504 2.353 -32.910 1.00 96.38 164 LEU A CA 1
ATOM 1296 C C . LEU A 1 164 ? 22.706 2.347 -33.859 1.00 96.38 164 LEU A C 1
ATOM 1298 O O . LEU A 1 164 ? 23.846 2.392 -33.412 1.00 96.38 164 LEU A O 1
ATOM 1302 N N . LYS A 1 165 ? 22.459 2.409 -35.174 1.00 96.69 165 LYS A N 1
ATOM 1303 C CA . LYS A 1 165 ? 23.526 2.529 -36.175 1.00 96.69 165 LYS A CA 1
ATOM 1304 C C . LYS A 1 165 ? 24.312 3.834 -36.024 1.00 96.69 165 LYS A C 1
ATOM 1306 O O . LYS A 1 165 ? 25.531 3.823 -36.143 1.00 96.69 165 LYS A O 1
ATOM 1311 N N . LYS A 1 166 ? 23.629 4.955 -35.770 1.00 96.81 166 LYS A N 1
ATOM 1312 C CA . LYS A 1 166 ? 24.251 6.276 -35.583 1.00 96.81 166 LYS A CA 1
ATOM 1313 C C . LYS A 1 166 ? 25.174 6.311 -34.361 1.00 96.81 166 LYS A C 1
ATOM 1315 O O . LYS A 1 166 ? 26.207 6.966 -34.420 1.00 96.81 166 LYS A O 1
ATOM 1320 N N . TYR A 1 167 ? 24.790 5.634 -33.283 1.00 97.19 167 TYR A N 1
ATOM 1321 C CA . TYR A 1 167 ? 25.544 5.567 -32.029 1.00 97.19 167 TYR A CA 1
ATOM 1322 C C . TYR A 1 167 ? 26.484 4.355 -31.950 1.00 97.19 167 TYR A C 1
ATOM 1324 O O . TYR A 1 167 ? 27.157 4.176 -30.945 1.00 97.19 167 TYR A O 1
ATOM 1332 N N . ASN A 1 168 ? 26.563 3.544 -33.012 1.00 95.94 168 ASN A N 1
ATOM 1333 C CA . ASN A 1 168 ? 27.361 2.318 -33.061 1.00 95.94 168 ASN A CA 1
ATOM 1334 C C . ASN A 1 168 ? 27.041 1.328 -31.921 1.00 95.94 168 ASN A C 1
ATOM 1336 O O . ASN A 1 168 ? 27.926 0.666 -31.389 1.00 95.94 168 ASN A O 1
ATOM 1340 N N . LEU A 1 169 ? 25.760 1.238 -31.554 1.00 94.75 169 LEU A N 1
ATOM 1341 C CA . LEU A 1 169 ? 25.252 0.304 -30.555 1.00 94.75 169 LEU A CA 1
ATOM 1342 C C . LEU A 1 169 ? 24.750 -0.959 -31.263 1.00 94.75 169 LEU A C 1
ATOM 1344 O O . LEU A 1 169 ? 23.780 -0.910 -32.028 1.00 94.75 169 LEU A O 1
ATOM 1348 N N . SER A 1 170 ? 25.394 -2.093 -31.005 1.00 89.19 170 SER A N 1
ATOM 1349 C CA . SER A 1 170 ? 24.941 -3.416 -31.430 1.00 89.19 170 SER A CA 1
ATOM 1350 C C . SER A 1 170 ? 24.371 -4.172 -30.232 1.00 89.19 170 SER A C 1
ATOM 1352 O O . SER A 1 170 ? 24.883 -4.104 -29.117 1.00 89.19 170 SER A O 1
ATOM 1354 N N . LYS A 1 171 ? 23.279 -4.909 -30.460 1.00 83.62 171 LYS A N 1
ATOM 1355 C CA . LYS A 1 171 ? 22.827 -5.914 -29.500 1.00 83.62 171 LYS A CA 1
ATOM 1356 C C . LYS A 1 171 ? 23.596 -7.191 -29.792 1.00 83.62 171 LYS A C 1
ATOM 1358 O O . LYS A 1 171 ? 23.166 -7.996 -30.616 1.00 83.62 171 LYS A O 1
ATOM 1363 N N . GLU A 1 172 ? 24.740 -7.339 -29.150 1.00 82.38 172 GLU A N 1
ATOM 1364 C CA . GLU A 1 172 ? 25.500 -8.579 -29.188 1.00 82.38 172 GLU A CA 1
ATOM 1365 C C . GLU A 1 172 ? 25.099 -9.440 -27.998 1.00 82.38 172 GLU A C 1
ATOM 1367 O O . GLU A 1 172 ? 25.027 -8.985 -26.856 1.00 82.38 172 GLU A O 1
ATOM 1372 N N . PHE A 1 173 ? 24.773 -10.694 -28.288 1.00 79.50 173 PHE A N 1
ATOM 1373 C CA . PHE A 1 173 ? 24.681 -11.700 -27.248 1.00 79.50 173 PHE A CA 1
ATOM 1374 C C . PHE A 1 173 ? 26.101 -12.173 -26.970 1.00 79.50 173 PHE A C 1
ATOM 1376 O O . PHE A 1 173 ? 26.858 -12.443 -27.902 1.00 79.50 173 PHE A O 1
ATOM 1383 N N . THR A 1 174 ? 26.460 -12.274 -25.695 1.00 79.50 174 THR A N 1
ATOM 1384 C CA . THR A 1 174 ? 27.646 -13.030 -25.302 1.00 79.50 174 THR A CA 1
ATOM 1385 C C . THR A 1 174 ? 27.508 -14.438 -25.864 1.00 79.50 174 THR A C 1
ATOM 1387 O O . THR A 1 174 ? 26.505 -15.106 -25.601 1.00 79.50 174 THR A O 1
ATOM 1390 N N . ALA A 1 175 ? 28.487 -14.865 -26.657 1.00 82.31 175 ALA A N 1
ATOM 1391 C CA . ALA A 1 175 ? 28.600 -16.249 -27.080 1.00 82.31 175 ALA A CA 1
ATOM 1392 C C . ALA A 1 175 ? 28.963 -17.078 -25.843 1.00 82.31 175 ALA A C 1
ATOM 1394 O O . ALA A 1 175 ? 30.133 -17.208 -25.503 1.00 82.31 175 ALA A O 1
ATOM 1395 N N . ILE A 1 176 ? 27.946 -17.543 -25.122 1.00 88.62 176 ILE A N 1
ATOM 1396 C CA . ILE A 1 176 ? 28.103 -18.582 -24.108 1.00 88.62 176 ILE A CA 1
ATOM 1397 C C . ILE A 1 176 ? 28.264 -19.891 -24.875 1.00 88.62 176 ILE A C 1
ATOM 1399 O O . ILE A 1 176 ? 27.419 -20.204 -25.718 1.00 88.62 176 ILE A O 1
ATOM 1403 N N . SER A 1 177 ? 29.369 -20.597 -24.639 1.00 89.69 177 SER A N 1
ATOM 1404 C CA . SER A 1 177 ? 29.531 -21.955 -25.153 1.00 89.69 177 SER A CA 1
ATOM 1405 C C . SER A 1 177 ? 28.586 -22.908 -24.424 1.00 89.69 177 SER A C 1
ATOM 1407 O O . SER A 1 177 ? 28.121 -22.614 -23.319 1.00 89.69 177 SER A O 1
ATOM 1409 N N . ASP A 1 178 ? 28.308 -24.059 -25.032 1.00 90.69 178 ASP A N 1
ATOM 1410 C CA . ASP A 1 178 ? 27.509 -25.095 -24.376 1.00 90.69 178 ASP A CA 1
ATOM 1411 C C . ASP A 1 178 ? 28.201 -25.563 -23.081 1.00 90.69 178 ASP A C 1
ATOM 1413 O O . ASP A 1 178 ? 27.536 -25.771 -22.069 1.00 90.69 178 ASP A O 1
ATOM 1417 N N . GLU A 1 179 ? 29.539 -25.606 -23.061 1.00 93.06 179 GLU A N 1
ATOM 1418 C CA . GLU A 1 179 ? 30.309 -25.924 -21.855 1.00 93.06 179 GLU A CA 1
ATOM 1419 C C . GLU A 1 179 ? 30.137 -24.869 -20.748 1.00 93.06 179 GLU A C 1
ATOM 1421 O O . GLU A 1 179 ? 29.946 -25.221 -19.584 1.00 93.06 179 GLU A O 1
ATOM 1426 N N . ASP A 1 180 ? 30.166 -23.576 -21.088 1.00 91.50 180 ASP A N 1
ATOM 1427 C CA . ASP A 1 180 ? 29.960 -22.490 -20.122 1.00 91.50 180 ASP A CA 1
ATOM 1428 C C . ASP A 1 180 ? 28.525 -22.499 -19.577 1.00 91.50 180 ASP A C 1
ATOM 1430 O O . ASP A 1 180 ? 28.294 -22.203 -18.400 1.00 91.50 180 ASP A O 1
ATOM 1434 N N . LEU A 1 181 ? 27.552 -22.865 -20.418 1.00 91.75 181 LEU A N 1
ATOM 1435 C CA . LEU A 1 181 ? 26.163 -23.032 -20.005 1.00 91.75 181 LEU A CA 1
ATOM 1436 C C . LEU A 1 181 ? 26.020 -24.195 -19.017 1.00 91.75 181 LEU A C 1
ATOM 1438 O O . LEU A 1 181 ? 25.382 -24.031 -17.974 1.00 91.75 181 LEU A O 1
ATOM 1442 N N . ASP A 1 182 ? 26.646 -25.335 -19.309 1.00 95.00 182 ASP A N 1
ATOM 1443 C CA . ASP A 1 182 ? 26.646 -26.508 -18.435 1.00 95.00 182 ASP A CA 1
ATOM 1444 C C . ASP A 1 182 ? 27.306 -26.207 -17.085 1.00 95.00 182 ASP A C 1
ATOM 1446 O O . ASP A 1 182 ? 26.765 -26.574 -16.037 1.00 95.00 182 ASP A O 1
ATOM 1450 N N . HIS A 1 183 ? 28.426 -25.477 -17.082 1.00 95.69 183 HIS A N 1
ATOM 1451 C CA . HIS A 1 183 ? 29.071 -25.014 -15.853 1.00 95.69 183 HIS A CA 1
ATOM 1452 C C . HIS A 1 183 ? 28.151 -24.108 -15.028 1.00 95.69 183 HIS A C 1
ATOM 1454 O O . HIS A 1 183 ? 28.005 -24.311 -13.822 1.00 95.69 183 HIS A O 1
ATOM 1460 N N . LEU A 1 184 ? 27.463 -23.163 -15.671 1.00 92.31 184 LEU A N 1
ATOM 1461 C CA . LEU A 1 184 ? 26.549 -22.242 -14.996 1.00 92.31 184 LEU A CA 1
ATOM 1462 C C . LEU A 1 184 ? 25.348 -22.979 -14.379 1.00 92.31 184 LEU A C 1
ATOM 1464 O O . LEU A 1 184 ? 24.942 -22.679 -13.253 1.00 92.31 184 LEU A O 1
ATOM 1468 N N . VAL A 1 185 ? 24.807 -23.982 -15.078 1.00 92.75 185 VAL A N 1
ATOM 1469 C CA . VAL A 1 185 ? 23.735 -24.848 -14.561 1.00 92.75 185 VAL A CA 1
ATOM 1470 C C . VAL A 1 185 ? 24.239 -25.727 -13.411 1.00 92.75 185 VAL A C 1
ATOM 1472 O O . VAL A 1 185 ? 23.535 -25.893 -12.411 1.00 92.75 185 VAL A O 1
ATOM 1475 N N . HIS A 1 186 ? 25.453 -26.274 -13.516 1.00 94.69 186 HIS A N 1
ATOM 1476 C CA . HIS A 1 186 ? 26.058 -27.103 -12.474 1.00 94.69 186 HIS A CA 1
ATOM 1477 C C . HIS A 1 186 ? 26.308 -26.320 -11.176 1.00 94.69 186 HIS A C 1
ATOM 1479 O O . HIS A 1 186 ? 25.912 -26.769 -10.094 1.00 94.69 186 HIS A O 1
ATOM 1485 N N . ASP A 1 187 ? 26.895 -25.126 -11.279 1.00 95.56 187 ASP A N 1
ATOM 1486 C CA . ASP A 1 187 ? 27.139 -24.233 -10.143 1.00 95.56 187 ASP A CA 1
ATOM 1487 C C . ASP A 1 187 ? 25.825 -23.822 -9.470 1.00 95.56 187 ASP A C 1
ATOM 1489 O O . ASP A 1 187 ? 25.713 -23.809 -8.239 1.00 95.56 187 ASP A O 1
ATOM 1493 N N . PHE A 1 188 ? 24.794 -23.546 -10.272 1.00 93.88 188 PHE A N 1
ATOM 1494 C CA . PHE A 1 188 ? 23.466 -23.220 -9.766 1.00 93.88 188 PHE A CA 1
ATOM 1495 C C . PHE A 1 188 ? 22.845 -24.385 -8.982 1.00 93.88 188 PHE A C 1
ATOM 1497 O O . PHE A 1 188 ? 22.387 -24.186 -7.855 1.00 93.88 188 PHE A O 1
ATOM 1504 N N . ARG A 1 189 ? 22.880 -25.610 -9.526 1.00 93.62 189 ARG A N 1
ATOM 1505 C CA . ARG A 1 189 ? 22.363 -26.818 -8.852 1.00 93.62 189 ARG A CA 1
ATOM 1506 C C . ARG A 1 189 ? 23.106 -27.133 -7.558 1.00 93.62 189 ARG A C 1
ATOM 1508 O O . ARG A 1 189 ? 22.479 -27.505 -6.571 1.00 93.62 189 ARG A O 1
ATOM 1515 N N . THR A 1 190 ? 24.422 -26.936 -7.542 1.00 94.00 190 THR A N 1
ATOM 1516 C CA . THR A 1 190 ? 25.249 -27.133 -6.341 1.00 94.00 190 THR A CA 1
ATOM 1517 C C . THR A 1 190 ? 24.879 -26.140 -5.240 1.00 94.00 190 THR A C 1
ATOM 1519 O O . THR A 1 190 ? 24.818 -26.500 -4.065 1.00 94.00 190 THR A O 1
ATOM 1522 N N . LYS A 1 191 ? 24.591 -24.887 -5.611 1.00 95.38 191 LYS A N 1
ATOM 1523 C CA . LYS A 1 191 ? 24.201 -23.834 -4.668 1.00 95.38 191 LYS A CA 1
ATOM 1524 C C . LYS A 1 191 ? 22.755 -23.971 -4.169 1.00 95.38 191 LYS A C 1
ATOM 1526 O O . LYS A 1 191 ? 22.472 -23.558 -3.045 1.00 95.38 191 LYS A O 1
ATOM 1531 N N . TYR A 1 192 ? 21.857 -24.546 -4.972 1.00 93.31 192 TYR A N 1
ATOM 1532 C CA . TYR A 1 192 ? 20.425 -24.667 -4.674 1.00 93.31 192 TYR A CA 1
ATOM 1533 C C . TYR A 1 192 ? 19.894 -26.094 -4.922 1.00 93.31 192 TYR A C 1
ATOM 1535 O O . TYR A 1 192 ? 19.116 -26.307 -5.857 1.00 93.31 192 TYR A O 1
ATOM 1543 N N . PRO A 1 193 ? 20.251 -27.076 -4.071 1.00 89.75 193 PRO A N 1
ATOM 1544 C CA . PRO A 1 193 ? 19.917 -28.486 -4.295 1.00 89.75 193 PRO A CA 1
ATOM 1545 C C . PRO A 1 193 ? 18.412 -28.797 -4.216 1.00 89.75 193 PRO A C 1
ATOM 1547 O O . PRO A 1 193 ? 17.970 -29.794 -4.777 1.00 89.75 193 PRO A O 1
ATOM 1550 N N . GLU A 1 194 ? 17.616 -27.950 -3.554 1.00 92.38 194 GLU A N 1
ATOM 1551 C CA . GLU A 1 194 ? 16.153 -28.108 -3.463 1.00 92.38 194 GLU A CA 1
ATOM 1552 C C . GLU A 1 194 ? 15.382 -27.358 -4.561 1.00 92.38 194 GLU A C 1
ATOM 1554 O O . GLU A 1 194 ? 14.155 -27.452 -4.638 1.00 92.38 194 GLU A O 1
ATOM 1559 N N . SER A 1 195 ? 16.070 -26.609 -5.432 1.00 81.81 195 SER A N 1
ATOM 1560 C CA . SER A 1 195 ? 15.419 -26.015 -6.599 1.00 81.81 195 SER A CA 1
ATOM 1561 C C . SER A 1 195 ? 15.181 -27.125 -7.623 1.00 81.81 195 SER A C 1
ATOM 1563 O O . SER A 1 195 ? 16.110 -27.600 -8.264 1.00 81.81 195 SER A O 1
ATOM 1565 N N . GLY A 1 196 ? 13.948 -27.621 -7.719 1.00 73.62 196 GLY A N 1
ATOM 1566 C CA . GLY A 1 196 ? 13.564 -28.705 -8.634 1.00 73.62 196 GLY A CA 1
ATOM 1567 C C . GLY A 1 196 ? 13.557 -28.299 -10.115 1.00 73.62 196 GLY A C 1
ATOM 1568 O O . GLY A 1 196 ? 12.529 -28.467 -10.768 1.00 73.62 196 GLY A O 1
ATOM 1569 N N . ILE A 1 197 ? 14.662 -27.724 -10.611 1.00 59.59 197 ILE A N 1
ATOM 1570 C CA . ILE A 1 197 ? 14.914 -27.339 -12.012 1.00 59.59 197 ILE A CA 1
ATOM 1571 C C . ILE A 1 197 ? 15.751 -28.406 -12.736 1.00 59.59 197 ILE A C 1
ATOM 1573 O O . ILE A 1 197 ? 16.872 -28.760 -12.288 1.00 59.59 197 ILE A O 1
#

Secondary structure (DSSP, 8-state):
-PPPPPP-SSPPPHHHHHHHHHHHHHHHHHHHHHHS----HHHHHHHHHHIIIIIHHHHHHHHHH--TT-HHHHHHHHHHHHHHHHHHHHHHHHHHHHTTSSSSTTS-----SEEEE--SSSSPPEEEEPHHHHHHHHSTT----HHHHHHHHT--HHHHHHHHHHTT---PPP---HHHHHHHHHHHHHH-TT---

Nearest PDB structures (foldseek):
  6u8y-assembly1_c  TM=4.755E-01  e=2.147E+00  Pyrococcus furiosus COM1
  6o1q-assembly1_A  TM=5.330E-01  e=4.093E+00  Homo sapiens
  8h2i-assembly1_ch  TM=4.153E-01  e=7.008E+00  Paramecium bursaria Chlorella virus 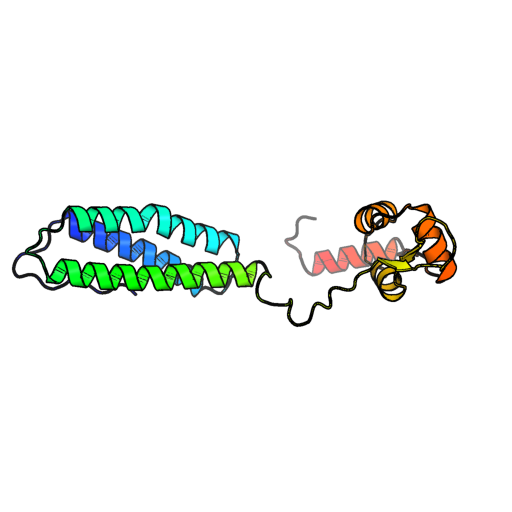1
  8x2t-assembly1_A-2  TM=2.511E-01  e=1.188E+00  Homo sapiens

Foldseek 3Di:
DADDQDDDPDDDDPLVVVLVVVLVVLLVVLVVQLVPPPQDLVVLVVSLVCCVPPNVVSLVVVVVVDDPVPVSRVVSSVRSVVSSVVSNVSSVVSSCVNVVVPPDPVPPPPPLQWDFADPVDPDDTDIDGDPVVLQVCLDAPNPDDLVNVCVVNVHDSVVSVVSCVVSVNDNDHPPQDPVNVVVVVVVVCVVCVPPPD